Protein AF-A0A2M6ZND7-F1 (afdb_monomer_lite)

Foldseek 3Di:
DVVVVVVQLQDLVSLVVLLVVLVVVCVVVVVDPQADDPVVNVVLVVQLCVLSVCCPVPVPPDPPVSSSVSSVSSSVSSVVSVLSRVLSVLVVQLVVLLVVCLVCVPDPVSVVSNLVSLLVNQCSVCQVVLVVVPDNSVVVSVVVSVVVSVVSSLVSVLVSCVPPVCVWLVVVLVVVLVVLVPDPPDDPVVSVVVNVVSVVCVVDVVSRVVSSVVVNCVSPPLVVPDDDVSVVVVCCVVVVDD

Structure (mmCIF, N/CA/C/O backbone):
data_AF-A0A2M6ZND7-F1
#
_entry.id   AF-A0A2M6ZND7-F1
#
loop_
_atom_site.group_PDB
_atom_site.id
_atom_site.type_symbol
_atom_site.label_atom_id
_atom_site.label_alt_id
_atom_site.label_comp_id
_atom_site.label_asym_id
_atom_site.label_entity_id
_atom_site.label_seq_id
_atom_site.pdbx_PDB_ins_code
_atom_site.Cartn_x
_atom_site.Cartn_y
_atom_site.Cartn_z
_atom_site.occupancy
_atom_site.B_iso_or_equiv
_atom_site.auth_seq_id
_atom_site.auth_comp_id
_atom_site.auth_asym_id
_atom_site.auth_atom_id
_atom_site.pdbx_PDB_model_num
ATOM 1 N N . MET A 1 1 ? 7.997 18.780 -30.850 1.00 54.50 1 MET A N 1
ATOM 2 C CA . MET A 1 1 ? 8.270 18.462 -29.429 1.00 54.50 1 MET A CA 1
ATOM 3 C C . MET A 1 1 ? 8.206 16.966 -29.140 1.00 54.50 1 MET A C 1
ATOM 5 O O . MET A 1 1 ? 9.197 16.445 -28.660 1.00 54.50 1 MET A O 1
ATOM 9 N N . PHE A 1 2 ? 7.123 16.252 -29.476 1.00 53.19 2 PHE A N 1
ATOM 10 C CA . PHE A 1 2 ? 6.997 14.813 -29.175 1.00 53.19 2 PHE A CA 1
ATOM 11 C C . PHE A 1 2 ? 8.108 13.941 -29.801 1.00 53.19 2 PHE A C 1
ATOM 13 O O . PHE A 1 2 ? 8.718 13.138 -29.107 1.00 53.19 2 PHE A O 1
ATOM 20 N N . GLN A 1 3 ? 8.474 14.174 -31.071 1.00 59.00 3 GLN A N 1
ATOM 21 C CA . GLN A 1 3 ? 9.606 13.471 -31.699 1.00 59.00 3 GLN A CA 1
ATOM 22 C C . GLN A 1 3 ? 10.971 13.819 -31.088 1.00 59.00 3 GLN A C 1
ATOM 24 O O . GLN A 1 3 ? 11.848 12.965 -31.027 1.00 59.00 3 GLN A O 1
ATOM 29 N N . SER A 1 4 ? 11.148 15.046 -30.595 1.00 62.62 4 SER A N 1
ATOM 30 C CA . SER A 1 4 ? 12.374 15.457 -29.902 1.00 62.62 4 SER A CA 1
ATOM 31 C C . SER A 1 4 ? 12.503 14.750 -28.550 1.00 62.62 4 SER A C 1
ATOM 33 O O . SER A 1 4 ? 13.583 14.292 -28.207 1.00 62.62 4 SER A O 1
ATOM 35 N N . VAL A 1 5 ? 11.395 14.594 -27.816 1.00 61.66 5 VAL A N 1
ATOM 36 C CA . VAL A 1 5 ? 11.351 13.847 -26.547 1.00 61.66 5 VAL A CA 1
ATOM 37 C C . VAL A 1 5 ? 11.628 12.359 -26.774 1.00 61.66 5 VAL A C 1
ATOM 39 O O . VAL A 1 5 ? 12.434 11.780 -26.054 1.00 61.66 5 VAL A O 1
ATOM 42 N N . ILE A 1 6 ? 11.045 11.757 -27.815 1.00 64.44 6 ILE A N 1
ATOM 43 C CA . ILE A 1 6 ? 11.331 10.362 -28.193 1.00 64.44 6 ILE A CA 1
ATOM 44 C C . ILE A 1 6 ? 12.795 10.194 -28.620 1.00 64.44 6 ILE A C 1
ATOM 46 O O . ILE A 1 6 ? 13.425 9.211 -28.250 1.00 64.44 6 ILE A O 1
ATOM 50 N N . GLY A 1 7 ? 13.363 11.156 -29.354 1.00 62.78 7 GLY A N 1
ATOM 51 C CA . GLY A 1 7 ? 14.776 11.133 -29.740 1.00 62.78 7 GLY A CA 1
ATOM 52 C C . GLY A 1 7 ? 15.735 11.249 -28.549 1.00 62.78 7 GLY A C 1
ATOM 53 O O . GLY A 1 7 ? 16.788 10.621 -28.555 1.00 62.78 7 GLY A O 1
ATOM 54 N N . ILE A 1 8 ? 15.353 12.004 -27.514 1.00 64.44 8 ILE A N 1
ATOM 55 C CA . ILE A 1 8 ? 16.125 12.157 -26.272 1.00 64.44 8 ILE A CA 1
ATOM 56 C C . ILE A 1 8 ? 16.046 10.883 -25.415 1.00 64.44 8 ILE A C 1
ATOM 58 O O . ILE A 1 8 ? 17.078 10.399 -24.964 1.00 64.44 8 ILE A O 1
ATOM 62 N N . LEU A 1 9 ? 14.855 10.299 -25.246 1.00 63.53 9 LEU A N 1
ATOM 63 C CA . LEU A 1 9 ? 14.659 9.026 -24.528 1.00 63.53 9 LEU A CA 1
ATOM 64 C C . LEU A 1 9 ? 15.189 7.809 -25.314 1.00 63.53 9 LEU A C 1
ATOM 66 O O . LEU A 1 9 ? 15.454 6.750 -24.761 1.00 63.53 9 LEU A O 1
ATOM 70 N N . GLY A 1 10 ? 15.392 7.953 -26.624 1.00 66.50 10 GLY A N 1
ATOM 71 C CA . GLY A 1 10 ? 16.023 6.943 -27.475 1.00 66.50 10 GLY A CA 1
ATOM 72 C C . GLY A 1 10 ? 17.553 6.910 -27.386 1.00 66.50 10 GLY A C 1
ATOM 73 O O . GLY A 1 10 ? 18.184 6.094 -28.064 1.00 66.50 10 GLY A O 1
ATOM 74 N N . ALA A 1 11 ? 18.176 7.787 -26.592 1.00 79.88 11 ALA A N 1
ATOM 75 C CA . ALA A 1 11 ? 19.625 7.853 -26.463 1.00 79.88 11 ALA A CA 1
ATOM 76 C C . ALA A 1 11 ? 20.118 7.033 -25.252 1.00 79.88 11 ALA A C 1
ATOM 78 O O . ALA A 1 11 ? 19.755 7.343 -24.116 1.00 79.88 11 ALA A O 1
ATOM 79 N N . PRO A 1 12 ? 21.027 6.053 -25.438 1.00 80.88 12 PRO A N 1
ATOM 80 C CA . PRO A 1 12 ? 21.500 5.193 -24.347 1.00 80.88 12 PRO A CA 1
ATOM 81 C C . PRO A 1 12 ? 22.160 5.983 -23.206 1.00 80.88 12 PRO A C 1
ATOM 83 O O . PRO A 1 12 ? 21.981 5.650 -22.040 1.00 80.88 12 PRO A O 1
ATOM 86 N N . PHE A 1 13 ? 22.878 7.067 -23.516 1.00 82.56 13 PHE A N 1
ATOM 87 C CA . PHE A 1 13 ? 23.496 7.920 -22.496 1.00 82.56 13 PHE A CA 1
ATOM 88 C C . PHE A 1 13 ? 22.470 8.659 -21.630 1.00 82.56 13 PHE A C 1
ATOM 90 O O . PHE A 1 13 ? 22.708 8.851 -20.441 1.00 82.56 13 PHE A O 1
ATOM 97 N N . ILE A 1 14 ? 21.329 9.054 -22.203 1.00 85.44 14 ILE A N 1
ATOM 98 C CA . ILE A 1 14 ? 20.259 9.720 -21.454 1.00 85.44 14 ILE A CA 1
ATOM 99 C C . ILE A 1 14 ? 19.628 8.737 -20.473 1.00 85.44 14 ILE A C 1
ATOM 101 O O . ILE A 1 14 ? 19.461 9.075 -19.304 1.00 85.44 14 ILE A O 1
ATOM 105 N N . GLU A 1 15 ? 19.372 7.503 -20.905 1.00 86.19 15 GLU A N 1
ATOM 106 C CA . GLU A 1 15 ? 18.847 6.455 -20.026 1.00 86.19 15 GLU A CA 1
ATOM 107 C C . GLU A 1 15 ? 19.806 6.138 -18.866 1.00 86.19 15 GLU A C 1
ATOM 109 O O . GLU A 1 15 ? 19.363 5.953 -17.732 1.00 86.19 15 GLU A O 1
ATOM 114 N N . VAL A 1 16 ? 21.124 6.157 -19.099 1.00 87.00 16 VAL A N 1
ATOM 115 C CA . VAL A 1 16 ? 22.127 6.029 -18.024 1.00 87.00 16 VAL A CA 1
ATOM 116 C C . VAL A 1 16 ? 22.062 7.208 -17.054 1.00 87.00 16 VAL A C 1
ATOM 118 O O . VAL A 1 16 ? 22.078 6.994 -15.843 1.00 87.00 16 VAL A O 1
ATOM 121 N N . ILE A 1 17 ? 21.963 8.445 -17.552 1.00 88.12 17 ILE A N 1
ATOM 122 C CA . ILE A 1 17 ? 21.844 9.638 -16.699 1.00 88.12 17 ILE A CA 1
ATOM 123 C C . ILE A 1 17 ? 20.584 9.548 -15.834 1.00 88.12 17 ILE A C 1
ATOM 125 O O . ILE A 1 17 ? 20.663 9.763 -14.625 1.00 88.12 17 ILE A O 1
ATOM 129 N N . ILE A 1 18 ? 19.440 9.186 -16.424 1.00 88.50 18 ILE A N 1
ATOM 130 C CA . ILE A 1 18 ? 18.181 8.992 -15.695 1.00 88.50 18 ILE A CA 1
ATOM 131 C C . ILE A 1 18 ? 18.368 7.936 -14.606 1.00 88.50 18 ILE A C 1
ATOM 133 O O . ILE A 1 18 ? 18.040 8.194 -13.450 1.00 88.50 18 ILE A O 1
ATOM 137 N N . PHE A 1 19 ? 18.956 6.787 -14.936 1.00 88.25 19 PHE A N 1
ATOM 138 C CA . PHE A 1 19 ? 19.175 5.717 -13.968 1.00 88.25 19 PHE A CA 1
ATOM 139 C C . PHE A 1 19 ? 20.071 6.163 -12.804 1.00 88.25 19 PHE A C 1
ATOM 141 O O . PHE A 1 19 ? 19.741 5.929 -11.642 1.00 88.25 19 PHE A O 1
ATOM 148 N N . VAL A 1 20 ? 21.171 6.869 -13.089 1.00 88.81 20 VAL A N 1
ATOM 149 C CA . VAL A 1 20 ? 22.063 7.426 -12.059 1.00 88.81 20 VAL A CA 1
ATOM 150 C C . VAL A 1 20 ? 21.316 8.411 -11.160 1.00 88.81 20 VAL A C 1
ATOM 152 O O . VAL A 1 20 ? 21.468 8.347 -9.940 1.00 88.81 20 VAL A O 1
ATOM 155 N N . LEU A 1 21 ? 20.474 9.281 -11.725 1.00 90.69 21 LEU A N 1
ATOM 156 C CA . LEU A 1 21 ? 19.647 10.207 -10.948 1.00 90.69 21 LEU A CA 1
ATOM 157 C C . LEU A 1 21 ? 18.632 9.468 -10.064 1.00 90.69 21 LEU A C 1
ATOM 159 O O . LEU A 1 21 ? 18.462 9.842 -8.905 1.00 90.69 21 LEU A O 1
ATOM 163 N N . LEU A 1 22 ? 17.999 8.401 -10.564 1.00 88.44 22 LEU A N 1
ATOM 164 C CA . LEU A 1 22 ? 17.067 7.575 -9.787 1.00 88.44 22 LEU A CA 1
ATOM 165 C C . LEU A 1 22 ? 17.775 6.852 -8.634 1.00 88.44 22 LEU A C 1
ATOM 167 O O . LEU A 1 22 ? 17.270 6.845 -7.510 1.00 88.44 22 LEU A O 1
ATOM 171 N N . VAL A 1 23 ? 18.963 6.290 -8.879 1.00 86.44 23 VAL A N 1
ATOM 172 C CA . VAL A 1 23 ? 19.782 5.655 -7.834 1.00 86.44 23 VAL A CA 1
ATOM 173 C C . VAL A 1 23 ? 20.234 6.685 -6.802 1.00 86.44 23 VAL A C 1
ATOM 175 O O . VAL A 1 23 ? 20.097 6.438 -5.606 1.00 86.44 23 VAL A O 1
ATOM 178 N N . ALA A 1 24 ? 20.725 7.851 -7.230 1.00 87.25 24 ALA A N 1
ATOM 179 C CA . ALA A 1 24 ? 21.124 8.923 -6.321 1.00 87.25 24 ALA A CA 1
ATOM 180 C C . ALA A 1 24 ? 19.940 9.391 -5.460 1.00 87.25 24 ALA A C 1
ATOM 182 O O . ALA A 1 24 ? 20.065 9.496 -4.240 1.00 87.25 24 ALA A O 1
ATOM 183 N N . TYR A 1 25 ? 18.771 9.589 -6.074 1.00 85.69 25 TYR A N 1
ATOM 184 C CA . TYR A 1 25 ? 17.541 9.938 -5.369 1.00 85.69 25 TYR A CA 1
ATOM 185 C C . TYR A 1 25 ? 17.162 8.878 -4.328 1.00 85.69 25 TYR A C 1
ATOM 187 O O . TYR A 1 25 ? 16.878 9.229 -3.180 1.00 85.69 25 TYR A O 1
ATOM 195 N N . PHE A 1 26 ? 17.214 7.594 -4.700 1.00 84.00 26 PHE A N 1
ATOM 196 C CA . PHE A 1 26 ? 16.961 6.477 -3.791 1.00 84.00 26 PHE A CA 1
ATOM 197 C C . PHE A 1 26 ? 17.942 6.461 -2.614 1.00 84.00 26 PHE A C 1
ATOM 199 O O . PHE A 1 26 ? 17.515 6.314 -1.474 1.00 84.00 26 PHE A O 1
ATOM 206 N N . VAL A 1 27 ? 19.243 6.643 -2.864 1.00 83.25 27 VAL A N 1
ATOM 207 C CA . VAL A 1 27 ? 20.275 6.647 -1.813 1.00 83.25 27 VAL A CA 1
ATOM 208 C C . VAL A 1 27 ? 20.070 7.807 -0.837 1.00 83.25 27 VAL A C 1
ATOM 210 O O . VAL A 1 27 ? 20.177 7.595 0.368 1.00 83.25 27 VAL A O 1
ATOM 213 N N . ILE A 1 28 ? 19.721 9.000 -1.329 1.00 82.19 28 ILE A N 1
ATOM 214 C CA . ILE A 1 28 ? 19.450 10.177 -0.486 1.00 82.19 28 ILE A CA 1
ATOM 215 C C . ILE A 1 28 ? 18.205 9.957 0.388 1.00 82.19 28 ILE A C 1
ATOM 217 O O . ILE A 1 28 ? 18.219 10.276 1.573 1.00 82.19 28 ILE A O 1
ATOM 221 N N . HIS A 1 29 ? 17.141 9.370 -0.166 1.00 76.19 29 HIS A N 1
ATOM 222 C CA . HIS A 1 29 ? 15.867 9.161 0.538 1.00 76.19 29 HIS A CA 1
ATOM 223 C C . HIS A 1 29 ? 15.767 7.791 1.236 1.00 76.19 29 HIS A C 1
ATOM 225 O O . HIS A 1 29 ? 14.715 7.421 1.754 1.00 76.19 29 HIS A O 1
ATOM 231 N N . ARG A 1 30 ? 16.874 7.040 1.303 1.00 69.44 30 ARG A N 1
ATOM 232 C CA . ARG A 1 30 ? 16.963 5.684 1.873 1.00 69.44 30 ARG A CA 1
ATOM 233 C C . ARG A 1 30 ? 16.649 5.604 3.368 1.00 69.44 30 ARG A C 1
ATOM 235 O O . ARG A 1 30 ? 16.423 4.510 3.880 1.00 69.44 30 ARG A O 1
ATOM 242 N N . HIS A 1 31 ? 16.658 6.725 4.086 1.00 56.47 31 HIS A N 1
ATOM 243 C CA . HIS A 1 31 ? 16.420 6.727 5.532 1.00 56.47 31 HIS A CA 1
ATOM 244 C C . HIS A 1 31 ? 15.007 6.220 5.915 1.00 56.47 31 HIS A C 1
ATOM 246 O O . HIS A 1 31 ? 14.745 5.895 7.075 1.00 56.47 31 HIS A O 1
ATOM 252 N N . ASP A 1 32 ? 14.103 6.079 4.945 1.00 55.53 32 ASP A N 1
ATOM 253 C CA . ASP A 1 32 ? 12.777 5.512 5.153 1.00 55.53 32 ASP A CA 1
ATOM 254 C C . ASP A 1 32 ? 12.820 3.971 5.186 1.00 55.53 32 ASP A C 1
ATOM 256 O O . ASP A 1 32 ? 12.967 3.297 4.166 1.00 55.53 32 ASP A O 1
ATOM 260 N N . ARG A 1 33 ? 12.635 3.394 6.386 1.00 54.31 33 ARG A N 1
ATOM 261 C CA . ARG A 1 33 ? 12.606 1.935 6.656 1.00 54.31 33 ARG A CA 1
ATOM 262 C C . ARG A 1 33 ? 11.584 1.131 5.833 1.00 54.31 3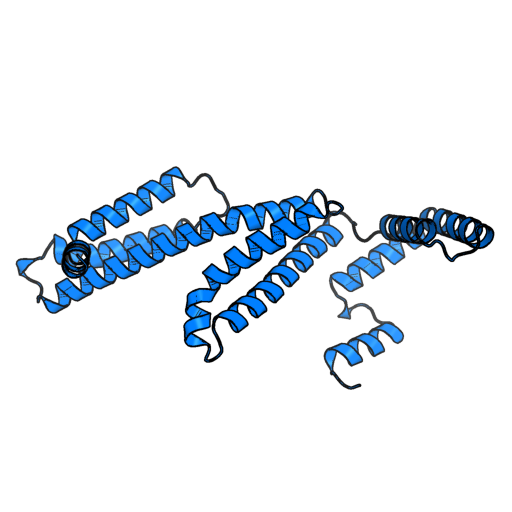3 ARG A C 1
ATOM 264 O O . ARG A 1 33 ? 11.680 -0.090 5.808 1.00 54.31 33 ARG A O 1
ATOM 271 N N . HIS A 1 34 ? 10.635 1.792 5.171 1.00 54.41 34 HIS A N 1
ATOM 272 C CA . HIS A 1 34 ? 9.524 1.169 4.442 1.00 54.41 34 HIS A CA 1
ATOM 273 C C . HIS A 1 34 ? 9.605 1.376 2.916 1.00 54.41 34 HIS A C 1
ATOM 275 O O . HIS A 1 34 ? 8.594 1.299 2.230 1.00 54.41 34 HIS A O 1
ATOM 281 N N . GLY A 1 35 ? 10.793 1.679 2.380 1.00 58.41 35 GLY A N 1
ATOM 282 C CA . GLY A 1 35 ? 11.015 1.878 0.944 1.00 58.41 35 GLY A CA 1
ATOM 283 C C . GLY A 1 35 ? 11.312 0.600 0.146 1.00 58.41 35 GLY A C 1
ATOM 284 O O . GLY A 1 35 ? 11.347 -0.513 0.671 1.00 58.41 35 GLY A O 1
ATOM 285 N N . ILE A 1 36 ? 11.577 0.775 -1.155 1.00 65.69 36 ILE A N 1
ATOM 286 C CA . ILE A 1 36 ? 11.980 -0.298 -2.080 1.00 65.69 36 ILE A CA 1
ATOM 287 C C . ILE A 1 36 ? 13.139 -1.103 -1.473 1.00 65.69 36 ILE A C 1
ATOM 289 O O . ILE A 1 36 ? 14.180 -0.546 -1.123 1.00 65.69 36 ILE A O 1
ATOM 293 N N . SER A 1 37 ? 12.985 -2.429 -1.389 1.00 74.94 37 SER A N 1
ATOM 294 C CA . SER A 1 37 ? 14.026 -3.307 -0.845 1.00 74.94 37 SER A CA 1
ATOM 295 C C . SER A 1 37 ? 15.346 -3.151 -1.612 1.00 74.94 37 SER A C 1
ATOM 297 O O . SER A 1 37 ? 15.347 -3.209 -2.845 1.00 74.94 37 SER A O 1
ATOM 299 N N . LEU A 1 38 ? 16.469 -3.063 -0.895 1.00 76.31 38 LEU A N 1
ATOM 300 C CA . LEU A 1 38 ? 17.821 -3.018 -1.476 1.00 76.31 38 LEU A CA 1
ATOM 301 C C . LEU A 1 38 ? 18.085 -4.138 -2.478 1.00 76.31 38 LEU A C 1
ATOM 303 O O . LEU A 1 38 ? 18.715 -3.902 -3.502 1.00 76.31 38 LEU A O 1
ATOM 307 N N . LEU A 1 39 ? 17.555 -5.331 -2.202 1.00 79.69 39 LEU A N 1
ATOM 308 C CA . LEU A 1 39 ? 17.632 -6.476 -3.101 1.00 79.69 39 LEU A CA 1
ATOM 309 C C . LEU A 1 39 ? 17.037 -6.145 -4.479 1.00 79.69 39 LEU A C 1
ATOM 311 O O . LEU A 1 39 ? 17.694 -6.352 -5.493 1.00 79.69 39 LEU A O 1
ATOM 315 N N . LYS A 1 40 ? 15.822 -5.580 -4.521 1.00 80.44 40 LYS A N 1
ATOM 316 C CA . LYS A 1 40 ? 15.171 -5.165 -5.775 1.00 80.44 40 LYS A CA 1
ATOM 317 C C . LYS A 1 40 ? 15.996 -4.115 -6.520 1.00 80.44 40 LYS A C 1
ATOM 319 O O . LYS A 1 40 ? 16.147 -4.236 -7.728 1.00 80.44 40 LYS A O 1
ATOM 324 N N . VAL A 1 41 ? 16.560 -3.127 -5.822 1.00 83.06 41 VAL A N 1
ATOM 325 C CA . VAL A 1 41 ? 17.415 -2.101 -6.452 1.00 83.06 41 VAL A CA 1
ATOM 326 C C . VAL A 1 41 ? 18.702 -2.715 -7.008 1.00 83.06 41 VAL A C 1
ATOM 328 O O . VAL A 1 41 ? 19.107 -2.382 -8.116 1.00 83.06 41 VAL A O 1
ATOM 331 N N . PHE A 1 42 ? 19.317 -3.654 -6.289 1.00 84.69 42 PHE A N 1
ATOM 332 C CA . PHE A 1 42 ? 20.513 -4.361 -6.744 1.00 84.69 42 PHE A CA 1
ATOM 333 C C . PHE A 1 42 ? 20.237 -5.260 -7.958 1.00 84.69 42 PHE A C 1
ATOM 335 O O . PHE A 1 42 ? 21.010 -5.269 -8.912 1.00 84.69 42 PHE A O 1
ATOM 342 N N . ILE A 1 43 ? 19.102 -5.963 -7.968 1.00 87.25 43 ILE A N 1
ATOM 343 C CA . ILE A 1 43 ? 18.653 -6.743 -9.128 1.00 87.25 43 ILE A CA 1
ATOM 344 C C . ILE A 1 43 ? 18.417 -5.815 -10.326 1.00 87.25 43 ILE A C 1
ATOM 346 O O . ILE A 1 43 ? 18.928 -6.086 -11.410 1.00 87.25 43 ILE A O 1
ATOM 350 N N . LEU A 1 44 ? 17.704 -4.698 -10.133 1.00 87.19 44 LEU A N 1
ATOM 351 C CA . LEU A 1 44 ? 17.486 -3.704 -11.188 1.00 87.19 44 LEU A CA 1
ATOM 352 C C . LEU A 1 44 ? 18.808 -3.143 -11.718 1.00 87.19 44 LEU A C 1
ATOM 354 O O . LEU A 1 44 ? 18.941 -2.989 -12.924 1.00 87.19 44 LEU A O 1
ATOM 358 N N . LEU A 1 45 ? 19.794 -2.902 -10.849 1.00 88.56 45 LEU A N 1
ATOM 359 C CA . LEU A 1 45 ? 21.134 -2.460 -11.233 1.00 88.56 45 LEU A CA 1
ATOM 360 C C . LEU A 1 45 ? 21.844 -3.486 -12.123 1.00 88.56 45 LEU A C 1
ATOM 362 O O . LEU A 1 45 ? 22.375 -3.111 -13.163 1.00 88.56 45 LEU A O 1
ATOM 366 N N . ILE A 1 46 ? 21.836 -4.770 -11.754 1.00 88.81 46 ILE A N 1
ATOM 367 C CA . ILE A 1 46 ? 22.453 -5.834 -12.565 1.00 88.81 46 ILE A CA 1
ATOM 368 C C . ILE A 1 46 ? 21.785 -5.919 -13.939 1.00 88.81 46 ILE A C 1
ATOM 370 O O . ILE A 1 46 ? 22.471 -5.951 -14.962 1.00 88.81 46 ILE A O 1
ATOM 374 N N . ILE A 1 47 ? 20.450 -5.926 -13.968 1.00 88.62 47 ILE A N 1
ATOM 375 C CA . ILE A 1 47 ? 19.683 -5.986 -15.216 1.00 88.62 47 ILE A CA 1
ATOM 376 C C . ILE A 1 47 ? 19.966 -4.733 -16.059 1.00 88.62 47 ILE A C 1
ATOM 378 O O . ILE A 1 47 ? 20.197 -4.840 -17.261 1.00 88.62 47 ILE A O 1
ATOM 382 N N . PHE A 1 48 ? 20.016 -3.551 -15.442 1.00 89.25 48 PHE A N 1
ATOM 383 C CA . PHE A 1 48 ? 20.323 -2.305 -16.138 1.00 89.25 48 PHE A CA 1
ATOM 384 C C . PHE A 1 48 ? 21.722 -2.336 -16.756 1.00 89.25 48 PHE A C 1
ATOM 386 O O . PHE A 1 48 ? 21.873 -2.014 -17.931 1.00 89.25 48 PHE A O 1
ATOM 393 N N . ILE A 1 49 ? 22.734 -2.788 -16.007 1.00 87.81 49 ILE A N 1
ATOM 394 C CA . ILE A 1 49 ? 24.107 -2.942 -16.508 1.00 87.81 49 ILE A CA 1
ATOM 395 C C . ILE A 1 49 ? 24.140 -3.903 -17.698 1.00 87.81 49 ILE A C 1
ATOM 397 O O . ILE A 1 49 ? 24.797 -3.595 -18.687 1.00 87.81 49 ILE A O 1
ATOM 401 N N . TYR A 1 50 ? 23.409 -5.020 -17.652 1.00 86.25 50 TYR A N 1
ATOM 402 C CA . TYR A 1 50 ? 23.318 -5.954 -18.779 1.00 86.25 50 TYR A CA 1
ATOM 403 C C . TYR A 1 50 ? 22.813 -5.268 -20.059 1.00 86.25 50 TYR A C 1
ATOM 405 O O . TYR A 1 50 ? 23.426 -5.406 -21.121 1.00 86.25 50 TYR A O 1
ATOM 413 N N . PHE A 1 51 ? 21.742 -4.474 -19.961 1.00 84.25 51 PHE A N 1
ATOM 414 C CA . PHE A 1 51 ? 21.209 -3.745 -21.114 1.00 84.25 51 PHE A CA 1
ATOM 415 C C . PHE A 1 51 ? 22.099 -2.579 -21.550 1.00 84.25 51 PHE A C 1
ATOM 417 O O . PHE A 1 51 ? 22.207 -2.337 -22.749 1.00 84.25 51 PHE A O 1
ATOM 424 N N . ALA A 1 52 ? 22.759 -1.889 -20.617 1.00 84.94 52 ALA A N 1
ATOM 425 C CA . ALA A 1 52 ? 23.646 -0.760 -20.892 1.00 84.94 52 ALA A CA 1
ATOM 426 C C . ALA A 1 52 ? 24.996 -1.187 -21.493 1.00 84.94 52 ALA A C 1
ATOM 428 O O . ALA A 1 52 ? 25.550 -0.480 -22.335 1.00 84.94 52 ALA A O 1
ATOM 429 N N . TRP A 1 53 ? 25.513 -2.357 -21.114 1.00 82.75 53 TRP A N 1
ATOM 430 C CA . TRP A 1 53 ? 26.816 -2.863 -21.551 1.00 82.75 53 TRP A CA 1
ATOM 431 C C . TRP A 1 53 ? 26.900 -3.034 -23.070 1.00 82.75 53 TRP A C 1
ATOM 433 O O . TRP A 1 53 ? 27.874 -2.614 -23.694 1.00 82.75 53 TRP A O 1
ATOM 443 N N . MET A 1 54 ? 25.850 -3.597 -23.671 1.00 76.38 54 MET A N 1
ATOM 444 C CA . MET A 1 54 ? 25.755 -3.847 -25.111 1.00 76.38 54 MET A CA 1
ATOM 445 C C . MET A 1 54 ? 25.967 -2.570 -25.962 1.00 76.38 54 MET A C 1
ATOM 447 O O . MET A 1 54 ? 26.933 -2.516 -26.725 1.00 76.38 54 MET A O 1
ATOM 451 N N . PRO A 1 55 ? 25.142 -1.513 -25.838 1.00 75.00 55 PRO A N 1
ATOM 452 C CA . PRO A 1 55 ? 25.269 -0.302 -26.647 1.00 75.00 55 PRO A CA 1
ATOM 453 C C . PRO A 1 55 ? 26.462 0.592 -26.278 1.00 75.00 55 PRO A C 1
ATOM 455 O O . PRO A 1 55 ? 26.874 1.383 -27.125 1.00 75.00 55 PRO A O 1
ATOM 458 N N . ILE A 1 56 ? 27.005 0.499 -25.057 1.00 73.94 56 ILE A N 1
ATOM 459 C CA . ILE A 1 56 ? 28.126 1.342 -24.601 1.00 73.94 56 ILE A CA 1
ATOM 460 C C . ILE A 1 56 ? 29.476 0.759 -25.024 1.00 73.94 56 ILE A C 1
ATOM 462 O O . ILE A 1 56 ? 30.324 1.493 -25.526 1.00 73.94 56 ILE A O 1
ATOM 466 N N . VAL A 1 57 ? 29.686 -0.546 -24.830 1.00 75.19 57 VAL A N 1
ATOM 467 C CA . VAL A 1 57 ? 30.992 -1.185 -25.064 1.00 75.19 57 VAL A CA 1
ATOM 468 C C . VAL A 1 57 ? 31.153 -1.614 -26.519 1.00 75.19 57 VAL A C 1
ATOM 470 O O . VAL A 1 57 ? 32.242 -1.505 -27.078 1.00 75.19 57 VAL A O 1
ATOM 473 N N . TRP A 1 58 ? 30.066 -2.049 -27.161 1.00 72.81 58 TRP A N 1
ATOM 474 C CA . TRP A 1 58 ? 30.108 -2.611 -28.512 1.00 72.81 58 TRP A CA 1
ATOM 475 C C . TRP A 1 58 ? 29.159 -1.900 -29.490 1.00 72.81 58 TRP A C 1
ATOM 477 O O . TRP A 1 58 ? 28.416 -2.566 -30.215 1.00 72.81 58 TRP A O 1
ATOM 487 N N . PRO A 1 59 ? 29.164 -0.554 -29.581 1.00 68.81 59 PRO A N 1
ATOM 488 C CA . PRO A 1 59 ? 28.217 0.159 -30.429 1.00 68.81 59 PRO A CA 1
ATOM 489 C C . PRO A 1 59 ? 28.338 -0.269 -31.897 1.00 68.81 59 PRO A C 1
ATOM 491 O O . PRO A 1 59 ? 27.328 -0.519 -32.548 1.00 68.81 59 PRO A O 1
ATOM 494 N N . SER A 1 60 ? 29.549 -0.392 -32.434 1.00 69.56 60 SER A N 1
ATOM 495 C CA . SER A 1 60 ? 29.783 -0.686 -33.855 1.00 69.56 60 SER A CA 1
ATOM 496 C C . SER A 1 60 ? 29.527 -2.141 -34.266 1.00 69.56 60 SER A C 1
ATOM 498 O O . SER A 1 60 ? 29.427 -2.410 -35.459 1.00 69.56 60 SER A O 1
ATOM 500 N N . LEU A 1 61 ? 29.425 -3.069 -33.310 1.00 69.81 61 LEU A N 1
ATOM 501 C CA . LEU A 1 61 ? 29.369 -4.517 -33.561 1.00 69.81 61 LEU A CA 1
ATOM 502 C C . LEU A 1 61 ? 27.963 -5.112 -33.415 1.00 69.81 61 LEU A C 1
ATOM 504 O O . LEU A 1 61 ? 27.751 -6.281 -33.728 1.00 69.81 61 LEU A O 1
ATOM 508 N N . ILE A 1 62 ? 26.996 -4.311 -32.966 1.00 69.44 62 ILE A N 1
ATOM 509 C CA . ILE A 1 62 ? 25.633 -4.756 -32.688 1.00 69.44 62 ILE A CA 1
ATOM 510 C C . ILE A 1 62 ? 24.674 -4.202 -33.753 1.00 69.44 62 ILE A C 1
ATOM 512 O O . ILE A 1 62 ? 24.687 -2.994 -34.012 1.00 69.44 62 ILE A O 1
ATOM 516 N N . PRO A 1 63 ? 23.798 -5.041 -34.340 1.00 79.12 63 PRO A N 1
ATOM 517 C CA . PRO A 1 63 ? 22.752 -4.582 -35.248 1.00 79.12 63 PRO A CA 1
ATOM 518 C C . PRO A 1 63 ? 21.888 -3.478 -34.626 1.00 79.12 63 PRO A C 1
ATOM 520 O O . PRO A 1 63 ? 21.542 -3.533 -33.445 1.00 79.12 63 PRO A O 1
ATOM 523 N N . SER A 1 64 ? 21.463 -2.501 -35.429 1.00 77.38 64 SER A N 1
ATOM 524 C CA . SER A 1 64 ? 20.659 -1.362 -34.956 1.00 77.38 64 SER A CA 1
ATOM 525 C C . SER A 1 64 ? 19.378 -1.779 -34.219 1.00 77.38 64 SER A C 1
ATOM 527 O O . SER A 1 64 ? 18.967 -1.111 -33.273 1.00 77.38 64 SER A O 1
ATOM 529 N N . SER A 1 65 ? 18.769 -2.907 -34.598 1.00 78.94 65 SER A N 1
ATOM 530 C CA . SER A 1 65 ? 17.600 -3.479 -33.917 1.00 78.94 65 SER A CA 1
ATOM 531 C C . SER A 1 65 ? 17.897 -3.897 -32.474 1.00 78.94 65 SER A C 1
ATOM 533 O O . SER A 1 65 ? 17.121 -3.584 -31.575 1.00 78.94 65 SER A O 1
ATOM 535 N N . MET A 1 66 ? 19.041 -4.540 -32.237 1.00 79.69 66 MET A N 1
ATOM 536 C CA . MET A 1 66 ? 19.487 -4.955 -30.904 1.00 79.69 66 MET A CA 1
ATOM 537 C C . MET A 1 66 ? 19.856 -3.745 -30.044 1.00 79.69 66 MET A C 1
ATOM 539 O O . MET A 1 66 ? 19.515 -3.705 -28.867 1.00 79.69 66 MET A O 1
ATOM 543 N N . ARG A 1 67 ? 20.460 -2.709 -30.642 1.00 77.81 67 ARG A N 1
ATOM 544 C CA . ARG A 1 67 ? 20.721 -1.439 -29.948 1.00 77.81 67 ARG A CA 1
ATOM 545 C C . ARG A 1 67 ? 19.420 -0.768 -29.489 1.00 77.81 67 ARG A C 1
ATOM 547 O O . ARG A 1 67 ? 19.327 -0.359 -28.335 1.00 77.81 67 ARG A O 1
ATOM 554 N N . ASN A 1 68 ? 18.415 -0.690 -30.361 1.00 82.12 68 ASN A N 1
ATOM 555 C CA . ASN A 1 68 ? 17.113 -0.108 -30.024 1.00 82.12 68 ASN A CA 1
ATOM 556 C C . ASN A 1 68 ? 16.384 -0.921 -28.945 1.00 82.12 68 ASN A C 1
ATOM 558 O O . ASN A 1 68 ? 15.801 -0.337 -28.036 1.00 82.12 68 ASN A O 1
ATOM 562 N N . LEU A 1 69 ? 16.461 -2.254 -29.007 1.00 84.50 69 LEU A N 1
ATOM 563 C CA . LEU A 1 69 ? 15.912 -3.134 -27.975 1.00 84.50 69 LEU A CA 1
ATOM 564 C C . LEU A 1 69 ? 16.602 -2.916 -26.621 1.00 84.50 69 LEU A C 1
ATOM 566 O O . LEU A 1 69 ? 15.926 -2.859 -25.598 1.00 84.50 69 LEU A O 1
ATOM 570 N N . SER A 1 70 ? 17.928 -2.747 -26.607 1.00 85.50 70 SER A N 1
ATOM 571 C CA . SER A 1 70 ? 18.673 -2.454 -25.380 1.00 85.50 70 SER A CA 1
ATOM 572 C C . SER A 1 70 ? 18.280 -1.117 -24.758 1.00 85.50 70 SER A C 1
ATOM 574 O O . SER A 1 70 ? 18.063 -1.056 -23.550 1.00 85.50 70 SER A O 1
ATOM 576 N N . VAL A 1 71 ? 18.144 -0.060 -25.565 1.00 84.56 71 VAL A N 1
ATOM 577 C CA . VAL A 1 71 ? 17.670 1.251 -25.086 1.00 84.56 71 VAL A CA 1
ATOM 578 C C . VAL A 1 71 ? 16.241 1.155 -24.561 1.00 84.56 71 VAL A C 1
ATOM 580 O O . VAL A 1 71 ? 15.955 1.659 -23.480 1.00 84.56 71 VAL A O 1
ATOM 583 N N . PHE A 1 72 ? 15.357 0.450 -25.268 1.00 85.50 72 PHE A N 1
ATOM 584 C CA . PHE A 1 72 ? 13.996 0.216 -24.794 1.00 85.50 72 PHE A CA 1
ATOM 585 C C . PHE A 1 72 ? 13.972 -0.550 -23.462 1.00 85.50 72 PHE A C 1
ATOM 587 O O . PHE A 1 72 ? 13.226 -0.186 -22.558 1.00 85.50 72 PHE A O 1
ATOM 594 N N . GLY A 1 73 ? 14.825 -1.567 -23.302 1.00 86.31 73 GLY A N 1
ATOM 595 C CA . GLY A 1 73 ? 14.991 -2.283 -22.036 1.00 86.31 73 GLY A CA 1
ATOM 596 C C . GLY A 1 73 ? 15.425 -1.359 -20.895 1.00 86.31 73 GLY A C 1
ATOM 597 O O . GLY A 1 73 ? 14.825 -1.392 -19.822 1.00 86.31 73 GLY A O 1
ATOM 598 N N . MET A 1 74 ? 16.405 -0.481 -21.138 1.00 87.88 74 MET A N 1
ATOM 599 C CA . MET A 1 74 ? 16.825 0.537 -20.164 1.00 87.88 74 MET A CA 1
ATOM 600 C C . MET A 1 74 ? 15.685 1.490 -19.795 1.00 87.88 74 MET A C 1
ATOM 602 O O . MET A 1 74 ? 15.461 1.729 -18.609 1.00 87.88 74 MET A O 1
ATOM 606 N N . PHE A 1 75 ? 14.922 1.956 -20.785 1.00 88.50 75 PHE A N 1
ATOM 607 C CA . PHE A 1 75 ? 13.752 2.803 -20.567 1.00 88.50 75 PHE A CA 1
ATOM 608 C C . PHE A 1 75 ? 12.697 2.115 -19.693 1.00 88.50 75 PHE A C 1
ATOM 610 O O . PHE A 1 75 ? 12.206 2.707 -18.733 1.00 88.50 75 PHE A O 1
ATOM 617 N N . VAL A 1 76 ? 12.376 0.845 -19.965 1.00 89.88 76 VAL A N 1
ATOM 618 C CA . VAL A 1 76 ? 11.423 0.065 -19.156 1.00 89.88 76 VAL A CA 1
ATOM 619 C C . VAL A 1 76 ? 11.909 -0.073 -17.711 1.00 89.88 76 VAL A C 1
ATOM 621 O O . VAL A 1 76 ? 11.116 0.078 -16.781 1.00 89.88 76 VAL A O 1
ATOM 624 N N . ILE A 1 77 ? 13.207 -0.312 -17.504 1.00 89.81 77 ILE A N 1
ATOM 625 C CA . ILE A 1 77 ? 13.806 -0.405 -16.165 1.00 89.81 77 ILE A CA 1
ATOM 626 C C . ILE A 1 77 ? 13.722 0.937 -15.436 1.00 89.81 77 ILE A C 1
ATOM 628 O O . ILE A 1 77 ? 13.296 0.973 -14.281 1.00 89.81 77 ILE A O 1
ATOM 632 N N . ASN A 1 78 ? 14.078 2.036 -16.103 1.00 90.44 78 ASN A N 1
ATOM 633 C CA . ASN A 1 78 ? 13.984 3.385 -15.550 1.00 90.44 78 ASN A CA 1
ATOM 634 C C . ASN A 1 78 ? 12.548 3.745 -15.179 1.00 90.44 78 ASN A C 1
ATOM 636 O O . ASN A 1 78 ? 12.295 4.211 -14.068 1.00 90.44 78 ASN A O 1
ATOM 640 N N . PHE A 1 79 ? 11.600 3.467 -16.073 1.00 89.62 79 PHE A N 1
ATOM 641 C CA . PHE A 1 79 ? 10.182 3.680 -15.829 1.00 89.62 79 PHE A CA 1
ATOM 642 C C . PHE A 1 79 ? 9.692 2.873 -14.623 1.00 89.62 79 PHE A C 1
ATOM 644 O O . PHE A 1 79 ? 9.059 3.426 -13.725 1.00 89.62 79 PHE A O 1
ATOM 651 N N . TYR A 1 80 ? 10.030 1.584 -14.557 1.00 88.88 80 TYR A N 1
ATOM 652 C CA . TYR A 1 80 ? 9.654 0.723 -13.440 1.00 88.88 80 TYR A CA 1
ATOM 653 C C . TYR A 1 80 ? 10.269 1.188 -12.114 1.00 88.88 80 TYR A C 1
ATOM 655 O O . TYR A 1 80 ? 9.590 1.207 -11.083 1.00 88.88 80 TYR A O 1
ATOM 663 N N . PHE A 1 81 ? 11.544 1.586 -12.121 1.00 87.44 81 PHE A N 1
ATOM 664 C CA . PHE A 1 81 ? 12.218 2.062 -10.919 1.00 87.44 81 PHE A CA 1
ATOM 665 C C . PHE A 1 81 ? 11.625 3.391 -10.439 1.00 87.44 81 PHE A C 1
ATOM 667 O O . PHE A 1 81 ? 11.314 3.536 -9.256 1.00 87.44 81 PHE A O 1
ATOM 674 N N . PHE A 1 82 ? 11.370 4.324 -11.357 1.00 88.81 82 PHE A N 1
ATOM 675 C CA . PHE A 1 82 ? 10.695 5.584 -11.061 1.00 88.81 82 PHE A CA 1
ATOM 676 C C . PHE A 1 82 ? 9.284 5.367 -10.501 1.00 88.81 82 PHE A C 1
ATOM 678 O O . PHE A 1 82 ? 8.930 5.928 -9.464 1.00 88.81 82 PHE A O 1
ATOM 685 N N . TYR A 1 83 ? 8.497 4.499 -11.134 1.00 87.25 83 TYR A N 1
ATOM 686 C CA . TYR A 1 83 ? 7.166 4.133 -10.660 1.00 87.25 83 TYR A CA 1
ATOM 687 C C . TYR A 1 83 ? 7.209 3.517 -9.253 1.00 87.25 83 TYR A C 1
ATOM 689 O O . TYR A 1 83 ? 6.426 3.895 -8.383 1.00 87.25 83 TYR A O 1
ATOM 697 N N . SER A 1 84 ? 8.176 2.635 -8.992 1.00 84.88 84 SER A N 1
ATOM 698 C CA . SER A 1 84 ? 8.383 2.046 -7.664 1.00 84.88 84 SER A CA 1
ATOM 699 C C . SER A 1 84 ? 8.724 3.104 -6.606 1.00 84.88 84 SER A C 1
ATOM 701 O O . SER A 1 84 ? 8.282 2.991 -5.463 1.00 84.88 84 SER A O 1
ATOM 703 N N . LEU A 1 85 ? 9.486 4.145 -6.970 1.00 85.31 85 LEU A N 1
ATOM 704 C CA . LEU A 1 85 ? 9.822 5.254 -6.067 1.00 85.31 85 LEU A CA 1
ATOM 705 C C . LEU A 1 85 ? 8.594 6.106 -5.742 1.00 85.31 85 LEU A C 1
ATOM 707 O O . LEU A 1 85 ? 8.393 6.465 -4.582 1.00 85.31 85 LEU A O 1
ATOM 711 N N . ILE A 1 86 ? 7.753 6.392 -6.742 1.00 85.00 86 ILE A N 1
ATOM 712 C CA . ILE A 1 86 ? 6.464 7.064 -6.530 1.00 85.00 86 ILE A CA 1
ATOM 713 C C . ILE A 1 86 ? 5.604 6.247 -5.567 1.00 85.00 86 ILE A C 1
ATOM 715 O O . ILE A 1 86 ? 5.067 6.803 -4.608 1.00 85.00 86 ILE A O 1
ATOM 719 N N . LEU A 1 87 ? 5.501 4.935 -5.791 1.00 84.50 87 LEU A N 1
ATOM 720 C CA . LEU A 1 87 ? 4.688 4.056 -4.961 1.00 84.50 87 LEU A CA 1
ATOM 721 C C . LEU A 1 87 ? 5.137 4.098 -3.497 1.00 84.50 87 LEU A C 1
ATOM 723 O O . LEU A 1 87 ? 4.323 4.371 -2.620 1.00 84.50 87 LEU A O 1
ATOM 727 N N . ALA A 1 88 ? 6.442 3.942 -3.254 1.00 82.00 88 ALA A N 1
ATOM 728 C CA . ALA A 1 88 ? 7.024 3.999 -1.915 1.00 82.00 88 ALA A CA 1
ATOM 729 C C . ALA A 1 88 ? 6.784 5.359 -1.230 1.00 82.00 88 ALA A C 1
ATOM 731 O O . ALA A 1 88 ? 6.531 5.432 -0.026 1.00 82.00 88 ALA A O 1
ATOM 732 N N . ARG A 1 89 ? 6.815 6.459 -1.994 1.00 83.75 89 ARG A N 1
ATOM 733 C CA . ARG A 1 89 ? 6.540 7.805 -1.470 1.00 83.75 89 ARG A CA 1
ATOM 734 C C . ARG A 1 89 ? 5.089 7.961 -1.012 1.00 83.75 89 ARG A C 1
ATOM 736 O O . ARG A 1 89 ? 4.853 8.633 -0.009 1.00 83.75 89 ARG A O 1
ATOM 743 N N . ILE A 1 90 ? 4.142 7.376 -1.745 1.00 84.81 90 ILE A N 1
ATOM 744 C CA . ILE A 1 90 ? 2.699 7.428 -1.450 1.00 84.81 90 ILE A CA 1
ATOM 745 C C . ILE A 1 90 ? 2.319 6.426 -0.351 1.00 84.81 90 ILE A C 1
ATOM 747 O O . ILE A 1 90 ? 1.428 6.698 0.447 1.00 84.81 90 ILE A O 1
ATOM 751 N N . GLU A 1 91 ? 3.017 5.298 -0.271 1.00 84.94 91 GLU A N 1
ATOM 752 C CA . GLU A 1 91 ? 2.841 4.271 0.757 1.00 84.94 91 GLU A CA 1
ATOM 753 C C . GLU A 1 91 ? 3.169 4.789 2.163 1.00 84.94 91 GLU A C 1
ATOM 755 O O . GLU A 1 91 ? 2.507 4.435 3.136 1.00 84.94 91 GLU A O 1
ATOM 760 N N . ARG A 1 92 ? 4.167 5.672 2.278 1.00 82.25 92 ARG A N 1
ATOM 761 C CA . ARG A 1 92 ? 4.621 6.224 3.558 1.00 82.25 92 ARG A CA 1
ATOM 762 C C . ARG A 1 92 ? 3.513 6.888 4.394 1.00 82.25 92 ARG A C 1
ATOM 764 O O . ARG A 1 92 ? 3.300 6.420 5.511 1.00 82.25 92 ARG A O 1
ATOM 771 N N . PRO A 1 93 ? 2.802 7.931 3.917 1.00 84.06 93 PRO A N 1
ATOM 772 C CA . PRO A 1 93 ? 1.747 8.568 4.708 1.00 84.06 93 PRO A CA 1
ATOM 773 C C . PRO A 1 93 ? 0.626 7.590 5.071 1.00 84.06 93 PRO A C 1
ATOM 775 O O . PRO A 1 93 ? 0.034 7.712 6.137 1.00 84.06 93 PRO A O 1
ATOM 778 N N . TYR A 1 94 ? 0.370 6.592 4.220 1.00 85.38 94 TYR A N 1
ATOM 779 C CA . TYR A 1 94 ? -0.621 5.558 4.494 1.00 85.38 94 TYR A CA 1
ATOM 780 C C . TYR A 1 94 ? -0.203 4.645 5.655 1.00 85.38 94 TYR A C 1
ATOM 782 O O . TYR A 1 94 ? -0.963 4.461 6.605 1.00 85.38 94 TYR A O 1
ATOM 790 N N . ARG A 1 95 ? 1.033 4.133 5.633 1.00 83.56 95 ARG A N 1
ATOM 791 C CA . ARG A 1 95 ? 1.570 3.304 6.725 1.00 83.56 95 ARG A CA 1
ATOM 792 C C . ARG A 1 95 ? 1.729 4.082 8.027 1.00 83.56 95 ARG A C 1
ATOM 794 O O . ARG A 1 95 ? 1.472 3.531 9.091 1.00 83.56 95 ARG A O 1
ATOM 801 N N . GLU A 1 96 ? 2.129 5.350 7.956 1.00 83.94 96 GLU A N 1
ATOM 802 C CA . GLU A 1 96 ? 2.191 6.230 9.129 1.00 83.94 96 GLU A CA 1
ATOM 803 C C . GLU A 1 96 ? 0.792 6.455 9.728 1.00 83.94 96 GLU A C 1
ATOM 805 O O . GLU A 1 96 ? 0.634 6.363 10.943 1.00 83.94 96 GLU A O 1
ATOM 810 N N . ALA A 1 97 ? -0.238 6.662 8.901 1.00 80.25 97 ALA A N 1
ATOM 811 C CA . ALA A 1 97 ? -1.617 6.803 9.368 1.00 80.25 97 ALA A CA 1
ATOM 812 C C . ALA A 1 97 ? -2.153 5.505 10.004 1.00 80.25 97 ALA A C 1
ATOM 814 O O . ALA A 1 97 ? -2.754 5.557 11.077 1.00 80.25 97 ALA A O 1
ATOM 815 N N . LEU A 1 98 ? -1.861 4.339 9.413 1.00 78.81 98 LEU A N 1
ATOM 816 C CA . LEU A 1 98 ? -2.166 3.033 10.015 1.00 78.81 98 LEU A CA 1
ATOM 817 C C . LEU A 1 98 ? -1.436 2.835 11.353 1.00 78.81 98 LEU A C 1
ATOM 819 O O . LEU A 1 98 ? -2.043 2.413 12.330 1.00 78.81 98 LEU A O 1
ATOM 823 N N . ALA A 1 99 ? -0.155 3.198 11.446 1.00 78.31 99 ALA A N 1
ATOM 824 C CA . ALA A 1 99 ? 0.593 3.121 12.702 1.00 78.31 99 ALA A CA 1
ATOM 825 C C . ALA A 1 99 ? 0.064 4.100 13.769 1.00 78.31 99 ALA A C 1
ATOM 827 O O . ALA A 1 99 ? 0.121 3.808 14.964 1.00 78.31 99 ALA A O 1
ATOM 828 N N . ASN A 1 100 ? -0.470 5.254 13.363 1.00 74.25 100 ASN A N 1
ATOM 829 C CA . ASN A 1 100 ? -1.110 6.199 14.277 1.00 74.25 100 ASN A CA 1
ATOM 830 C C . ASN A 1 100 ? -2.466 5.687 14.780 1.00 74.25 100 ASN A C 1
ATOM 832 O O . ASN A 1 100 ? -2.786 5.913 15.944 1.00 74.25 100 ASN A O 1
ATOM 836 N N . LEU A 1 101 ? -3.210 4.920 13.976 1.00 65.69 101 LEU A N 1
ATOM 837 C CA . LEU A 1 101 ? -4.420 4.222 14.434 1.00 65.69 101 LEU A CA 1
ATOM 838 C C . LEU A 1 101 ? -4.113 3.254 15.586 1.00 65.69 101 LEU A C 1
ATOM 840 O O . LEU A 1 101 ? -4.856 3.199 16.560 1.00 65.69 101 LEU A O 1
ATOM 844 N N . VAL A 1 102 ? -2.965 2.567 15.515 1.00 64.31 102 VAL A N 1
ATOM 845 C CA . VAL A 1 102 ? -2.429 1.689 16.576 1.00 64.31 102 VAL A CA 1
ATOM 846 C C . VAL A 1 102 ? -2.118 2.454 17.877 1.00 64.31 102 VAL A C 1
ATOM 848 O O . VAL A 1 102 ? -2.114 1.911 18.990 1.00 64.31 102 VAL A O 1
ATOM 851 N N . ARG A 1 103 ? -1.853 3.755 17.778 1.00 64.50 103 ARG A N 1
ATOM 852 C CA . ARG A 1 103 ? -1.511 4.593 18.931 1.00 64.50 103 ARG A CA 1
ATOM 853 C C . ARG A 1 103 ? -2.727 5.290 19.530 1.00 64.50 103 ARG A C 1
ATOM 855 O O . ARG A 1 103 ? -2.802 5.359 20.752 1.00 64.50 103 ARG A O 1
ATOM 862 N N . GLU A 1 104 ? -3.661 5.762 18.706 1.00 64.75 104 GLU A N 1
ATOM 863 C CA . GLU A 1 104 ? -4.771 6.631 19.123 1.00 64.75 104 GLU A CA 1
ATOM 864 C C . GLU A 1 104 ? -6.091 6.282 18.390 1.00 64.75 104 GLU A C 1
ATOM 866 O O . GLU A 1 104 ? -6.555 7.050 17.545 1.00 64.75 104 GLU A O 1
ATOM 871 N N . PRO A 1 105 ? -6.737 5.141 18.702 1.00 56.91 105 PRO A N 1
ATOM 872 C CA . PRO A 1 105 ? -7.889 4.634 17.943 1.00 56.91 105 PRO A CA 1
ATOM 873 C C . PRO A 1 105 ? -9.157 5.502 18.045 1.00 56.91 105 PRO A C 1
ATOM 875 O O . PRO A 1 105 ? -10.062 5.376 17.224 1.00 56.91 105 PRO A O 1
ATOM 878 N N . GLU A 1 106 ? -9.240 6.399 19.029 1.00 51.28 106 GLU A N 1
ATOM 879 C CA . GLU A 1 106 ? -10.420 7.240 19.279 1.00 51.28 106 GLU A CA 1
ATOM 880 C C . GLU A 1 106 ? -10.528 8.444 18.326 1.00 51.28 106 GLU A C 1
ATOM 882 O O . GLU A 1 106 ? -11.595 9.047 18.186 1.00 51.28 106 GLU A O 1
ATOM 887 N N . LYS A 1 107 ? -9.439 8.815 17.639 1.00 54.28 107 LYS A N 1
ATOM 888 C CA . LYS A 1 107 ? -9.417 10.011 16.790 1.00 54.28 107 LYS A CA 1
ATOM 889 C C . LYS A 1 107 ? -9.986 9.722 15.406 1.00 54.28 107 LYS A C 1
ATOM 891 O O . LYS A 1 107 ? -9.338 9.131 14.544 1.00 54.28 107 LYS A O 1
ATOM 896 N N . HIS A 1 108 ? -11.182 10.248 15.156 1.00 54.84 108 HIS A N 1
ATOM 897 C CA . HIS A 1 108 ? -11.879 10.119 13.873 1.00 54.84 108 HIS A CA 1
ATOM 898 C C . HIS A 1 108 ? -11.092 10.696 12.678 1.00 54.84 108 HIS A C 1
ATOM 900 O O . HIS A 1 108 ? -11.245 10.245 11.544 1.00 54.84 108 HIS A O 1
ATOM 906 N N . GLU A 1 109 ? -10.214 11.672 12.925 1.00 65.75 109 GLU A N 1
ATOM 907 C CA . GLU A 1 109 ? -9.363 12.285 11.898 1.00 65.75 109 GLU A CA 1
ATOM 908 C C . GLU A 1 109 ? -8.381 11.281 11.273 1.00 65.75 109 GLU A C 1
ATOM 910 O O . GLU A 1 109 ? -8.160 11.317 10.062 1.00 65.75 109 GLU A O 1
ATOM 915 N N . ILE A 1 110 ? -7.891 10.315 12.059 1.00 64.50 110 ILE A N 1
ATOM 916 C CA . ILE A 1 110 ? -6.943 9.290 11.601 1.00 64.50 110 ILE A CA 1
ATOM 917 C C . ILE A 1 110 ? -7.602 8.370 10.566 1.00 64.50 110 ILE A C 1
ATOM 919 O O . ILE A 1 110 ? -6.996 8.055 9.544 1.00 64.50 110 ILE A O 1
ATOM 923 N N . PHE A 1 111 ? -8.873 8.001 10.756 1.00 62.88 111 PHE A N 1
ATOM 924 C CA . PHE A 1 111 ? -9.612 7.184 9.786 1.00 62.88 111 PHE A CA 1
ATOM 925 C C . PHE A 1 111 ? -9.767 7.880 8.430 1.00 62.88 111 PHE A C 1
ATOM 927 O O . PHE A 1 111 ? -9.630 7.242 7.383 1.00 62.88 111 PHE A O 1
ATOM 934 N N . ARG A 1 112 ? -10.016 9.195 8.427 1.00 71.31 112 ARG A N 1
ATOM 935 C CA . ARG A 1 112 ? -10.114 9.982 7.189 1.00 71.31 112 ARG A CA 1
ATOM 936 C C . ARG A 1 112 ? -8.772 10.040 6.457 1.00 71.31 112 ARG A C 1
ATOM 938 O O . ARG A 1 112 ? -8.731 9.925 5.227 1.00 71.31 112 ARG A O 1
ATOM 945 N N . ASP A 1 113 ? -7.683 10.179 7.201 1.00 73.69 113 ASP A N 1
ATOM 946 C CA . ASP A 1 113 ? -6.334 10.230 6.641 1.00 73.69 113 ASP A CA 1
ATOM 947 C C . ASP A 1 113 ? -5.912 8.871 6.070 1.00 73.69 113 ASP A C 1
ATOM 949 O O . ASP A 1 113 ? -5.403 8.817 4.949 1.00 73.69 113 ASP A O 1
ATOM 953 N N . ILE A 1 114 ? -6.235 7.765 6.749 1.00 74.50 114 ILE A N 1
ATOM 954 C CA . ILE A 1 114 ? -6.047 6.397 6.234 1.00 74.50 114 ILE A CA 1
ATOM 955 C C . ILE A 1 114 ? -6.834 6.193 4.940 1.00 74.50 114 ILE A C 1
ATOM 957 O O . ILE A 1 114 ? -6.292 5.690 3.958 1.00 74.50 114 ILE A O 1
ATOM 961 N N . TRP A 1 115 ? -8.100 6.615 4.899 1.00 77.44 115 TRP A N 1
ATOM 962 C CA . TRP A 1 115 ? -8.947 6.414 3.724 1.00 77.44 115 TRP A CA 1
ATOM 963 C C . TRP A 1 115 ? -8.457 7.214 2.514 1.00 77.44 115 TRP A C 1
ATOM 965 O O . TRP A 1 115 ? -8.403 6.701 1.396 1.00 77.44 115 TRP A O 1
ATOM 975 N N . SER A 1 116 ? -8.066 8.472 2.722 1.00 78.31 116 SER A N 1
ATOM 976 C CA . SER A 1 116 ? -7.591 9.338 1.639 1.00 78.31 116 SER A CA 1
ATOM 977 C C . SER A 1 116 ? -6.206 8.934 1.114 1.00 78.31 116 SER A C 1
ATOM 979 O O . SER A 1 116 ? -5.990 8.933 -0.102 1.00 78.31 116 SER A O 1
ATOM 981 N N . SER A 1 117 ? -5.280 8.557 2.000 1.00 84.62 117 SER A N 1
ATOM 982 C CA . SER A 1 117 ? -3.929 8.113 1.631 1.00 84.62 117 SER A CA 1
ATOM 983 C C . SER A 1 117 ? -3.919 6.690 1.066 1.00 84.62 117 SER A C 1
ATOM 985 O O . SER A 1 117 ? -3.298 6.455 0.029 1.00 84.62 117 SER A O 1
ATOM 987 N N . GLY A 1 118 ? -4.684 5.775 1.665 1.00 80.69 118 GLY A N 1
ATOM 988 C CA . GLY A 1 118 ? -4.820 4.386 1.232 1.00 80.69 118 GLY A CA 1
ATOM 989 C C . GLY A 1 118 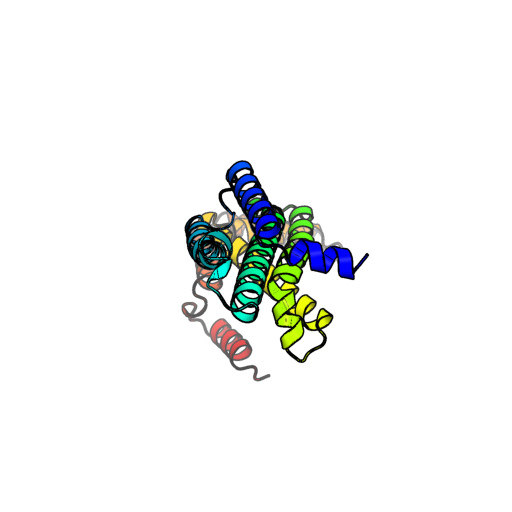? -5.457 4.263 -0.144 1.00 80.69 118 GLY A C 1
ATOM 990 O O . GLY A 1 118 ? -4.928 3.560 -1.004 1.00 80.69 118 GLY A O 1
ATOM 991 N N . LYS A 1 119 ? -6.516 5.038 -0.423 1.00 83.69 119 LYS A N 1
ATOM 992 C CA . LYS A 1 119 ? -7.086 5.103 -1.777 1.00 83.69 119 LYS A CA 1
ATOM 993 C C . LYS A 1 119 ? -6.053 5.513 -2.809 1.00 83.69 119 LYS A C 1
ATOM 995 O O . LYS A 1 119 ? -5.923 4.850 -3.827 1.00 83.69 119 LYS A O 1
ATOM 1000 N N . ARG A 1 120 ? -5.286 6.574 -2.551 1.00 84.62 120 ARG A N 1
ATOM 1001 C CA . ARG A 1 120 ? -4.234 7.009 -3.481 1.00 84.62 120 ARG A CA 1
ATOM 1002 C C . ARG A 1 120 ? -3.208 5.899 -3.696 1.00 84.62 120 ARG A C 1
ATOM 1004 O O . ARG A 1 120 ? -2.923 5.573 -4.841 1.00 84.62 120 ARG A O 1
ATOM 1011 N N . PHE A 1 121 ? -2.707 5.290 -2.624 1.00 88.19 121 PHE A N 1
ATOM 1012 C CA . PHE A 1 121 ? -1.737 4.198 -2.704 1.00 88.19 121 PHE A CA 1
ATOM 1013 C C . PHE A 1 121 ? -2.237 3.022 -3.556 1.00 88.19 121 PHE A C 1
ATOM 1015 O O . PHE A 1 121 ? -1.532 2.575 -4.466 1.00 88.19 121 PHE A O 1
ATOM 1022 N N . TYR A 1 122 ? -3.461 2.556 -3.312 1.00 86.62 122 TYR A N 1
ATOM 1023 C CA . TYR A 1 122 ? -4.028 1.427 -4.042 1.00 86.62 122 TYR A CA 1
ATOM 1024 C C . TYR A 1 122 ? -4.421 1.769 -5.477 1.00 86.62 122 TYR A C 1
ATOM 1026 O O . TYR A 1 122 ? -4.230 0.940 -6.364 1.00 86.62 122 TYR A O 1
ATOM 1034 N N . TYR A 1 123 ? -4.859 3.001 -5.742 1.00 86.31 123 TYR A N 1
ATOM 1035 C CA . TYR A 1 123 ? -5.092 3.467 -7.108 1.00 86.31 123 TYR A CA 1
ATOM 1036 C C . TYR A 1 123 ? -3.825 3.390 -7.950 1.00 86.31 123 TYR A C 1
ATOM 1038 O O . TYR A 1 123 ? -3.878 2.871 -9.060 1.00 86.31 123 TYR A O 1
ATOM 1046 N N . TYR A 1 124 ? -2.693 3.871 -7.422 1.00 85.94 124 TYR A N 1
ATOM 1047 C CA . TYR A 1 124 ? -1.421 3.740 -8.125 1.00 85.94 124 TYR A CA 1
ATOM 1048 C C . TYR A 1 124 ? -1.039 2.268 -8.238 1.00 85.94 124 TYR A C 1
ATOM 1050 O O . TYR A 1 124 ? -0.927 1.788 -9.355 1.00 85.94 124 TYR A O 1
ATOM 1058 N N . SER A 1 125 ? -0.978 1.521 -7.131 1.00 86.12 125 SER A N 1
ATOM 1059 C CA . SER A 1 125 ? -0.588 0.098 -7.114 1.00 86.12 125 SER A CA 1
ATOM 1060 C C . SER A 1 125 ? -1.306 -0.767 -8.150 1.00 86.12 125 SER A C 1
ATOM 1062 O O . SER A 1 125 ? -0.671 -1.603 -8.794 1.00 86.12 125 SER A O 1
ATOM 1064 N N . TYR A 1 126 ? -2.608 -0.547 -8.335 1.00 86.94 126 TYR A N 1
ATOM 1065 C CA . TYR A 1 126 ? -3.459 -1.364 -9.194 1.00 86.94 126 TYR A CA 1
ATOM 1066 C C . TYR A 1 126 ? -3.758 -0.737 -10.565 1.00 86.94 126 TYR A C 1
ATOM 1068 O O . TYR A 1 126 ? -4.506 -1.333 -11.340 1.00 86.94 126 TYR A O 1
ATOM 1076 N N . ILE A 1 127 ? -3.162 0.411 -10.922 1.00 86.81 127 ILE A N 1
ATOM 1077 C CA . ILE A 1 127 ? -3.487 1.127 -12.171 1.00 86.81 127 ILE A CA 1
ATOM 1078 C C . ILE A 1 127 ? -3.230 0.293 -13.428 1.00 86.81 127 ILE A C 1
ATOM 1080 O O . ILE A 1 127 ? -4.022 0.315 -14.360 1.00 86.81 127 ILE A O 1
ATOM 1084 N N . PHE A 1 128 ? -2.154 -0.493 -13.462 1.00 84.62 128 PHE A N 1
ATOM 1085 C CA . PHE A 1 128 ? -1.878 -1.355 -14.613 1.00 84.62 128 PHE A CA 1
ATOM 1086 C C . PHE A 1 128 ? -2.803 -2.574 -14.655 1.00 84.62 128 PHE A C 1
ATOM 1088 O O . PHE A 1 128 ? -3.160 -3.033 -15.736 1.00 84.62 128 PHE A O 1
ATOM 1095 N N . GLN A 1 129 ? -3.231 -3.074 -13.493 1.00 85.75 129 GLN A N 1
ATOM 1096 C CA . GLN A 1 129 ? -4.172 -4.193 -13.419 1.00 85.75 129 GLN A CA 1
ATOM 1097 C C . GLN A 1 129 ? -5.577 -3.762 -13.846 1.00 85.75 129 GLN A C 1
ATOM 1099 O O . GLN A 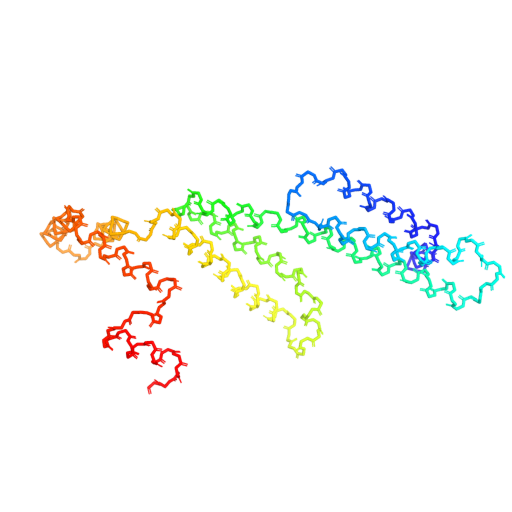1 129 ? -6.261 -4.514 -14.534 1.00 85.75 129 GLN A O 1
ATOM 1104 N N . SER A 1 130 ? -5.984 -2.532 -13.521 1.00 85.38 130 SER A N 1
ATOM 1105 C CA . SER A 1 130 ? -7.288 -2.000 -13.919 1.00 85.38 130 SER A CA 1
ATOM 1106 C C . SER A 1 130 ? -7.426 -1.802 -15.429 1.00 85.38 130 SER A C 1
ATOM 1108 O O . SER A 1 130 ? -8.533 -1.876 -15.949 1.00 85.38 130 SER A O 1
ATOM 1110 N N . LEU A 1 131 ? -6.315 -1.608 -16.147 1.00 85.12 131 LEU A N 1
ATOM 1111 C CA . LEU A 1 131 ? -6.303 -1.521 -17.610 1.00 85.12 131 LEU A CA 1
ATOM 1112 C C . LEU A 1 131 ? -6.499 -2.883 -18.295 1.00 85.12 131 LEU A C 1
ATOM 1114 O O . LEU A 1 131 ? -6.932 -2.925 -19.443 1.00 85.12 131 LEU A O 1
ATOM 1118 N N . ILE A 1 132 ? -6.179 -3.985 -17.609 1.00 86.69 132 ILE A N 1
ATOM 1119 C CA . ILE A 1 132 ? -6.207 -5.350 -18.164 1.00 86.69 132 ILE A CA 1
ATOM 1120 C C . ILE A 1 132 ? -7.402 -6.154 -17.610 1.00 86.69 132 ILE A C 1
ATOM 1122 O O . ILE A 1 132 ? -7.727 -7.218 -18.125 1.00 86.69 132 ILE A O 1
ATOM 1126 N N . SER A 1 133 ? -8.106 -5.641 -16.595 1.00 76.88 133 SER A N 1
ATOM 1127 C CA . SER A 1 133 ? -9.179 -6.356 -15.887 1.00 76.88 133 SER A CA 1
ATOM 1128 C C . SER A 1 133 ? -10.460 -6.580 -16.702 1.00 76.88 133 SER A C 1
ATOM 1130 O O . SER A 1 133 ? -11.322 -7.342 -16.274 1.00 76.88 133 SER A O 1
ATOM 1132 N N . GLY A 1 134 ? -10.621 -5.918 -17.853 1.00 78.31 134 GLY A N 1
ATOM 1133 C CA . GLY A 1 134 ? -11.823 -6.022 -18.691 1.00 78.31 134 GLY A CA 1
ATOM 1134 C C . GLY A 1 134 ? -13.065 -5.314 -18.125 1.00 78.31 134 GLY A C 1
ATOM 1135 O O . GLY A 1 134 ? -14.106 -5.302 -18.778 1.00 78.31 134 GLY A O 1
ATOM 1136 N N . ALA A 1 135 ? -12.959 -4.695 -16.945 1.00 82.19 135 ALA A N 1
ATOM 1137 C CA . ALA A 1 135 ? -13.990 -3.859 -16.334 1.00 82.19 135 ALA A CA 1
ATOM 1138 C C . ALA A 1 135 ? -13.674 -2.364 -16.520 1.00 82.19 135 ALA A C 1
ATOM 1140 O O . ALA A 1 135 ? -12.595 -1.995 -16.981 1.00 82.19 135 ALA A O 1
ATOM 1141 N N . ASN A 1 136 ? -14.600 -1.479 -16.131 1.00 85.50 136 ASN A N 1
ATOM 1142 C CA . ASN A 1 136 ? -14.304 -0.046 -16.084 1.00 85.50 136 ASN A CA 1
ATOM 1143 C C . ASN A 1 136 ? -13.143 0.202 -15.091 1.00 85.50 136 ASN A C 1
ATOM 1145 O O . ASN A 1 136 ? -13.318 -0.079 -13.899 1.00 85.50 136 ASN A O 1
ATOM 1149 N N . PRO A 1 137 ? -11.997 0.760 -15.536 1.00 82.31 137 PRO A N 1
ATOM 1150 C CA . PRO A 1 137 ? -10.816 0.933 -14.692 1.00 82.31 137 PRO A CA 1
ATOM 1151 C C . PRO A 1 137 ? -11.092 1.727 -13.414 1.00 82.31 137 PRO A C 1
ATOM 1153 O O . PRO A 1 137 ? -10.538 1.417 -12.364 1.00 82.31 137 PRO A O 1
ATOM 1156 N N . PHE A 1 138 ? -11.980 2.722 -13.466 1.00 84.44 138 PHE A N 1
ATOM 1157 C CA . PHE A 1 138 ? -12.316 3.536 -12.296 1.00 84.44 138 PHE A CA 1
ATOM 1158 C C . PHE A 1 138 ? -13.133 2.768 -11.259 1.00 84.44 138 PHE A C 1
ATOM 1160 O O . PHE A 1 138 ? -12.923 2.960 -10.062 1.00 84.44 138 PHE A O 1
ATOM 1167 N N . HIS A 1 139 ? -14.036 1.895 -11.711 1.00 83.69 139 HIS A N 1
ATOM 1168 C CA . HIS A 1 139 ? -14.847 1.066 -10.824 1.00 83.69 139 HIS A CA 1
ATOM 1169 C C . HIS A 1 139 ? -13.974 0.002 -10.154 1.00 83.69 139 HIS A C 1
ATOM 1171 O O . HIS A 1 139 ? -13.957 -0.096 -8.933 1.00 83.69 139 HIS A O 1
ATOM 1177 N N . PHE A 1 140 ? -13.148 -0.691 -10.945 1.00 85.88 140 PHE A N 1
ATOM 1178 C CA . PHE A 1 140 ? -12.198 -1.680 -10.435 1.00 85.88 140 PHE A CA 1
ATOM 1179 C C . PHE A 1 140 ? -11.246 -1.080 -9.391 1.00 85.88 140 PHE A C 1
ATOM 1181 O O . PHE A 1 140 ? -11.062 -1.655 -8.322 1.00 85.88 140 PHE A O 1
ATOM 1188 N N . LEU A 1 141 ? -10.658 0.091 -9.680 1.00 85.12 141 LEU A N 1
ATOM 1189 C CA . LEU A 1 141 ? -9.753 0.766 -8.746 1.00 85.12 141 LEU A CA 1
ATOM 1190 C C . LEU A 1 141 ? -10.464 1.223 -7.473 1.00 85.12 141 LEU A C 1
ATOM 1192 O O . LEU A 1 141 ? -9.886 1.125 -6.395 1.00 85.12 141 LEU A O 1
ATOM 1196 N N . SER A 1 142 ? -11.698 1.719 -7.587 1.00 81.81 142 SER A N 1
ATOM 1197 C CA . SER A 1 142 ? -12.488 2.123 -6.424 1.00 81.81 142 SER A CA 1
ATOM 1198 C C . SER A 1 142 ? -12.764 0.934 -5.509 1.00 81.81 142 SER A C 1
ATOM 1200 O O . SER A 1 142 ? -12.499 1.026 -4.311 1.00 81.81 142 SER A O 1
ATOM 1202 N N . ASP A 1 143 ? -13.246 -0.178 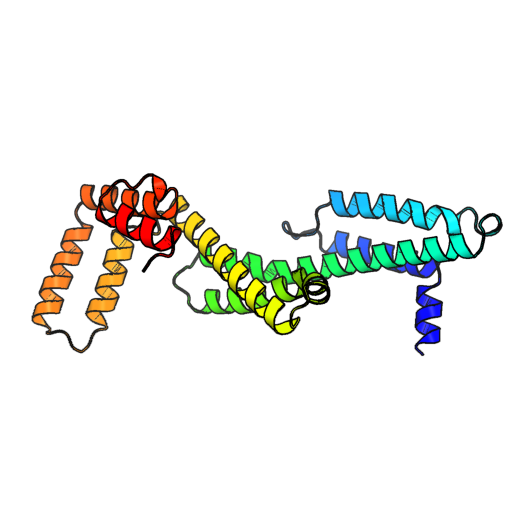-6.063 1.00 82.75 143 ASP A N 1
ATOM 1203 C CA . ASP A 1 143 ? -13.630 -1.361 -5.288 1.00 82.75 143 ASP A CA 1
ATOM 1204 C C . ASP A 1 143 ? -12.418 -1.982 -4.600 1.00 82.75 143 ASP A C 1
ATOM 1206 O O . ASP A 1 143 ? -12.391 -2.087 -3.375 1.00 82.75 143 ASP A O 1
ATOM 1210 N N . ILE A 1 144 ? -11.356 -2.267 -5.364 1.00 85.44 144 ILE A N 1
ATOM 1211 C CA . ILE A 1 144 ? -10.160 -2.905 -4.809 1.00 85.44 144 ILE A CA 1
ATOM 1212 C C . ILE A 1 144 ? -9.477 -2.019 -3.764 1.00 85.44 144 ILE A C 1
ATOM 1214 O O . ILE A 1 144 ? -8.975 -2.523 -2.764 1.00 85.44 144 ILE A O 1
ATOM 1218 N N . ALA A 1 145 ? -9.473 -0.695 -3.954 1.00 81.56 145 ALA A N 1
ATOM 1219 C CA . ALA A 1 145 ? -8.907 0.219 -2.973 1.00 81.56 145 ALA A CA 1
ATOM 1220 C C . ALA A 1 145 ? -9.754 0.276 -1.697 1.00 81.56 145 ALA A C 1
ATOM 1222 O O . ALA A 1 145 ? -9.192 0.299 -0.606 1.00 81.56 145 ALA A O 1
ATOM 1223 N N . ASN A 1 146 ? -11.086 0.296 -1.806 1.00 76.56 146 ASN A N 1
ATOM 1224 C CA . ASN A 1 146 ? -11.965 0.291 -0.634 1.00 76.56 146 ASN A CA 1
ATOM 1225 C C . ASN A 1 146 ? -11.801 -1.000 0.178 1.00 76.56 146 ASN A C 1
ATOM 1227 O O . ASN A 1 146 ? -11.674 -0.931 1.401 1.00 76.56 146 ASN A O 1
ATOM 1231 N N . ASP A 1 147 ? -11.776 -2.149 -0.499 1.00 80.62 147 ASP A N 1
ATOM 1232 C CA . ASP A 1 147 ? -11.660 -3.458 0.142 1.00 80.62 147 ASP A CA 1
ATOM 1233 C C . ASP A 1 147 ? -10.310 -3.606 0.840 1.00 80.62 147 ASP A C 1
ATOM 1235 O O . ASP A 1 147 ? -10.256 -3.893 2.033 1.00 80.62 147 ASP A O 1
ATOM 1239 N N . ARG A 1 148 ? -9.213 -3.285 0.144 1.00 84.19 148 ARG A N 1
ATOM 1240 C CA . ARG A 1 148 ? -7.865 -3.393 0.714 1.00 84.19 148 ARG A CA 1
ATOM 1241 C C . ARG A 1 148 ? -7.635 -2.452 1.889 1.00 84.19 148 ARG A C 1
ATOM 1243 O O . ARG A 1 148 ? -7.072 -2.872 2.890 1.00 84.19 148 ARG A O 1
ATOM 1250 N N . VAL A 1 149 ? -8.099 -1.201 1.810 1.00 78.88 149 VAL A N 1
ATOM 1251 C CA . VAL A 1 149 ? -7.979 -0.277 2.950 1.00 78.88 149 VAL A CA 1
ATOM 1252 C C . VAL A 1 149 ? -8.798 -0.772 4.139 1.00 78.88 149 VAL A C 1
ATOM 1254 O O . VAL A 1 149 ? -8.348 -0.655 5.276 1.00 78.88 149 VAL A O 1
ATOM 1257 N N . ARG A 1 150 ? -9.994 -1.321 3.900 1.00 73.38 150 ARG A N 1
ATOM 1258 C CA . ARG A 1 150 ? -10.827 -1.896 4.959 1.00 73.38 150 ARG A CA 1
ATOM 1259 C C . ARG A 1 150 ? -10.139 -3.093 5.616 1.00 73.38 150 ARG A C 1
ATOM 1261 O O . ARG A 1 150 ? -10.182 -3.182 6.840 1.00 73.38 150 ARG A O 1
ATOM 1268 N N . ASP A 1 151 ? -9.528 -3.974 4.837 1.00 80.62 151 ASP A N 1
ATOM 1269 C CA . ASP A 1 151 ? -8.818 -5.140 5.363 1.00 80.62 151 ASP A CA 1
ATOM 1270 C C . ASP A 1 151 ? -7.566 -4.734 6.147 1.00 80.62 151 ASP A C 1
ATOM 1272 O O . ASP A 1 151 ? -7.408 -5.172 7.279 1.00 80.62 151 ASP A O 1
ATOM 1276 N N . ASP A 1 152 ? -6.770 -3.782 5.655 1.00 79.19 152 ASP A N 1
ATOM 1277 C CA . ASP A 1 152 ? -5.603 -3.269 6.390 1.00 79.19 152 ASP A CA 1
ATOM 1278 C C . ASP A 1 152 ? -5.996 -2.582 7.711 1.00 79.19 152 ASP A C 1
ATOM 1280 O O . ASP A 1 152 ? -5.294 -2.700 8.715 1.00 79.19 152 ASP A O 1
ATOM 1284 N N . ILE A 1 153 ? -7.129 -1.866 7.740 1.00 72.69 153 ILE A N 1
ATOM 1285 C CA . ILE A 1 153 ? -7.677 -1.300 8.982 1.00 72.69 153 ILE A CA 1
ATOM 1286 C C . ILE A 1 153 ? -8.082 -2.423 9.938 1.00 72.69 153 ILE A C 1
ATOM 1288 O O . ILE A 1 153 ? -7.762 -2.346 11.122 1.00 72.69 153 ILE A O 1
ATOM 1292 N N . LYS A 1 154 ? -8.780 -3.458 9.452 1.00 72.81 154 LYS A N 1
ATOM 1293 C CA . LYS A 1 154 ? -9.158 -4.614 10.277 1.00 72.81 154 LYS A CA 1
ATOM 1294 C C . LYS A 1 154 ? -7.925 -5.319 10.827 1.00 72.81 154 LYS A C 1
ATOM 1296 O O . LYS A 1 154 ? -7.913 -5.625 12.011 1.00 72.81 154 LYS A O 1
ATOM 1301 N N . ASP A 1 155 ? -6.893 -5.518 10.016 1.00 77.62 155 ASP A N 1
ATOM 1302 C CA . ASP A 1 155 ? -5.650 -6.170 10.423 1.00 77.62 155 ASP A CA 1
ATOM 1303 C C . ASP A 1 155 ? -4.882 -5.326 11.445 1.00 77.62 155 ASP A C 1
ATOM 1305 O O . ASP A 1 155 ? -4.419 -5.855 12.456 1.00 77.62 155 ASP A O 1
ATOM 1309 N N . ALA A 1 156 ? -4.810 -4.005 11.253 1.00 71.38 156 ALA A N 1
ATOM 1310 C CA . ALA A 1 156 ? -4.201 -3.090 12.218 1.00 71.38 156 ALA A CA 1
ATOM 1311 C C . ALA A 1 156 ? -4.974 -3.056 13.550 1.00 71.38 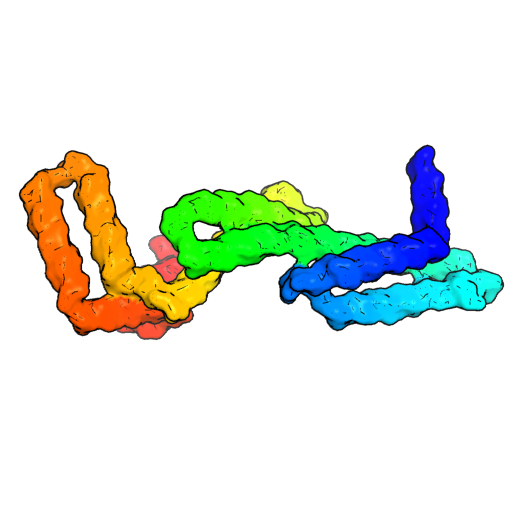156 ALA A C 1
ATOM 1313 O O . ALA A 1 156 ? -4.368 -3.063 14.623 1.00 71.38 156 ALA A O 1
ATOM 1314 N N . LEU A 1 157 ? -6.310 -3.056 13.496 1.00 64.69 157 LEU A N 1
ATOM 1315 C CA . LEU A 1 157 ? -7.173 -3.129 14.679 1.00 64.69 157 LEU A CA 1
ATOM 1316 C C . LEU A 1 157 ? -7.122 -4.507 15.352 1.00 64.69 157 LEU A C 1
ATOM 1318 O O . LEU A 1 157 ? -7.184 -4.582 16.576 1.00 64.69 157 LEU A O 1
ATOM 1322 N N . ARG A 1 158 ? -6.969 -5.590 14.585 1.00 66.62 158 ARG A N 1
ATOM 1323 C CA . ARG A 1 158 ? -6.756 -6.946 15.099 1.00 66.62 158 ARG A CA 1
ATOM 1324 C C . ARG A 1 158 ? -5.426 -7.010 15.835 1.00 66.62 158 ARG A C 1
ATOM 1326 O O . ARG A 1 158 ? -5.431 -7.337 17.011 1.00 66.62 158 ARG A O 1
ATOM 1333 N N . GLN A 1 159 ? -4.317 -6.597 15.216 1.00 62.38 159 GLN A N 1
ATOM 1334 C CA . GLN A 1 159 ? -3.005 -6.529 15.880 1.00 62.38 159 GLN A CA 1
ATOM 1335 C C . GLN A 1 159 ? -3.057 -5.710 17.177 1.00 62.38 159 GLN A C 1
ATOM 1337 O O . GLN A 1 159 ? -2.506 -6.128 18.189 1.00 62.38 159 GLN A O 1
ATOM 1342 N N . LEU A 1 160 ? -3.799 -4.601 17.185 1.00 58.53 160 LEU A N 1
ATOM 1343 C CA . LEU A 1 160 ? -4.090 -3.818 18.386 1.00 58.53 160 LEU A CA 1
ATOM 1344 C C . LEU A 1 160 ? -4.901 -4.561 19.454 1.00 58.53 160 LEU A C 1
ATOM 1346 O O . LEU A 1 160 ? -4.584 -4.475 20.641 1.00 58.53 160 LEU A O 1
ATOM 1350 N N . GLY A 1 161 ? -5.984 -5.227 19.050 1.00 53.00 161 GLY A N 1
ATOM 1351 C CA . GLY A 1 161 ? -6.842 -6.014 19.934 1.00 53.00 161 GLY A CA 1
ATOM 1352 C C . GLY A 1 161 ? -6.055 -7.118 20.633 1.00 53.00 161 GLY A C 1
ATOM 1353 O O . GLY A 1 161 ? -6.221 -7.308 21.837 1.00 53.00 161 GLY A O 1
ATOM 1354 N N . VAL A 1 162 ? -5.132 -7.745 19.900 1.00 50.88 162 VAL A N 1
ATOM 1355 C CA . VAL A 1 162 ? -4.230 -8.798 20.379 1.00 50.88 162 VAL A CA 1
ATOM 1356 C C . VAL A 1 162 ? -3.095 -8.245 21.255 1.00 50.88 162 VAL A C 1
ATOM 1358 O O . VAL A 1 162 ? -2.887 -8.736 22.361 1.00 50.88 162 VAL A O 1
ATOM 1361 N N . GLU A 1 163 ? -2.373 -7.202 20.821 1.00 49.31 163 GLU A N 1
ATOM 1362 C CA . GLU A 1 163 ? -1.203 -6.682 21.555 1.00 49.31 163 GLU A CA 1
ATOM 1363 C C . GLU A 1 163 ? -1.560 -5.831 22.781 1.00 49.31 163 GLU A C 1
ATOM 1365 O O . GLU A 1 163 ? -0.798 -5.801 23.748 1.00 49.31 163 GLU A O 1
ATOM 1370 N N . LYS A 1 164 ? -2.689 -5.112 22.764 1.00 45.66 164 LYS A N 1
ATOM 1371 C CA . LYS A 1 164 ? -3.050 -4.156 23.828 1.00 45.66 164 LYS A CA 1
ATOM 1372 C C . LYS A 1 164 ? -4.300 -4.520 24.626 1.00 45.66 164 LYS A C 1
ATOM 1374 O O . LYS A 1 164 ? -4.676 -3.733 25.491 1.00 45.66 164 LYS A O 1
ATOM 1379 N N . LYS A 1 165 ? -4.961 -5.655 24.358 1.00 51.91 165 LYS A N 1
ATOM 1380 C CA . LYS A 1 165 ? -6.294 -5.964 24.918 1.00 51.91 165 LYS A CA 1
ATOM 1381 C C . LYS A 1 165 ? -7.293 -4.810 24.704 1.00 51.91 165 LYS A C 1
ATOM 1383 O O . LYS A 1 165 ? -8.089 -4.502 25.580 1.00 51.91 165 LYS A O 1
ATOM 1388 N N . LEU A 1 166 ? -7.243 -4.130 23.553 1.00 48.75 166 LEU A N 1
ATOM 1389 C CA . LEU A 1 166 ? -8.164 -3.020 23.237 1.00 48.75 166 LEU A CA 1
ATOM 1390 C C . LEU A 1 166 ? -9.606 -3.483 23.001 1.00 48.75 166 LEU A C 1
ATOM 1392 O O . LEU A 1 166 ? -10.531 -2.680 22.982 1.00 48.75 166 LEU A O 1
ATOM 1396 N N . ILE A 1 167 ? -9.811 -4.781 22.826 1.00 57.78 167 ILE A N 1
ATOM 1397 C CA . ILE A 1 167 ? -11.137 -5.372 22.869 1.00 57.78 167 ILE A CA 1
ATOM 1398 C C . ILE A 1 167 ? -11.273 -5.984 24.263 1.00 57.78 167 ILE A C 1
ATOM 1400 O O . ILE A 1 167 ? -11.095 -7.184 24.457 1.00 57.78 167 ILE A O 1
ATOM 1404 N N . SER A 1 168 ? -11.469 -5.100 25.244 1.00 64.31 168 SER A N 1
ATOM 1405 C CA . SER A 1 168 ? -11.653 -5.458 26.645 1.00 64.31 168 SER A CA 1
ATOM 1406 C C . SER A 1 168 ? -13.090 -5.239 27.101 1.00 64.31 168 SER A C 1
ATOM 1408 O O . SER A 1 168 ? -13.810 -4.382 26.575 1.00 64.31 168 SER A O 1
ATOM 1410 N N . LEU A 1 169 ? -13.483 -5.948 28.158 1.00 71.88 169 LEU A N 1
ATOM 1411 C CA . LEU A 1 169 ? -14.700 -5.673 28.912 1.00 71.88 169 LEU A CA 1
ATOM 1412 C C . LEU A 1 169 ? -14.808 -4.184 29.282 1.00 71.88 169 LEU A C 1
ATOM 1414 O O . LEU A 1 169 ? -15.871 -3.595 29.098 1.00 71.88 169 LEU A O 1
ATOM 1418 N N . SER A 1 170 ? -13.707 -3.552 29.699 1.00 69.69 170 SER A N 1
ATOM 1419 C CA . SER A 1 170 ? -13.703 -2.141 30.106 1.00 69.69 170 SER A CA 1
ATOM 1420 C C . SER A 1 170 ? -14.009 -1.171 28.959 1.00 69.69 170 SER A C 1
ATOM 1422 O O . SER A 1 170 ? -14.773 -0.220 29.138 1.00 69.69 170 SER A O 1
ATOM 1424 N N . LEU A 1 171 ? -13.496 -1.425 27.750 1.00 69.06 171 LEU A N 1
ATOM 1425 C CA . LEU A 1 171 ? -13.802 -0.619 26.563 1.00 69.06 171 LEU A CA 1
ATOM 1426 C C . LEU A 1 171 ? -15.233 -0.846 26.074 1.00 69.06 171 LEU A C 1
ATOM 1428 O O . LEU A 1 171 ? -15.915 0.113 25.704 1.00 69.06 171 LEU A O 1
ATOM 1432 N N . MET A 1 172 ? -15.728 -2.084 26.146 1.00 75.56 172 MET A N 1
ATOM 1433 C CA . MET A 1 172 ? -17.128 -2.397 25.859 1.00 75.56 172 MET A CA 1
ATOM 1434 C C . MET A 1 172 ? -18.073 -1.685 26.841 1.00 75.56 172 MET A C 1
ATOM 1436 O O . MET A 1 172 ? -19.049 -1.059 26.421 1.00 75.56 172 MET A O 1
ATOM 1440 N N . VAL A 1 173 ? -17.759 -1.712 28.139 1.00 81.75 173 VAL A N 1
ATOM 1441 C CA . VAL A 1 173 ? -18.500 -0.997 29.187 1.00 81.75 173 VAL A CA 1
ATOM 1442 C C . VAL A 1 173 ? -18.453 0.516 28.955 1.00 81.75 173 VAL A C 1
ATOM 1444 O O . VAL A 1 173 ? -19.493 1.176 29.014 1.00 81.75 173 VAL A O 1
ATOM 1447 N N . GLY A 1 174 ? -17.283 1.075 28.635 1.00 78.38 174 GLY A N 1
ATOM 1448 C CA . GLY A 1 174 ? -17.114 2.496 28.318 1.00 78.38 174 GLY A CA 1
ATOM 1449 C C . GLY A 1 174 ? -17.947 2.939 27.111 1.00 78.38 174 GLY A C 1
ATOM 1450 O O . GLY A 1 174 ? -18.654 3.950 27.176 1.00 78.38 174 GLY A O 1
ATOM 1451 N N . PHE A 1 175 ? -17.949 2.145 26.038 1.00 79.69 175 PHE A N 1
ATOM 1452 C CA . PHE A 1 175 ? -18.790 2.383 24.864 1.00 79.69 175 PHE A CA 1
ATOM 1453 C C . PHE A 1 175 ? -20.284 2.334 25.209 1.00 79.69 175 PHE A C 1
ATOM 1455 O O . PHE A 1 175 ? -21.035 3.237 24.829 1.00 79.69 175 PHE A O 1
ATOM 1462 N N . MET A 1 176 ? -20.725 1.323 25.966 1.00 82.56 176 MET A N 1
ATOM 1463 C CA . MET A 1 176 ? -22.125 1.200 26.381 1.00 82.56 176 MET A CA 1
ATOM 1464 C C . MET A 1 176 ? -22.573 2.373 27.255 1.00 82.56 176 MET A C 1
ATOM 1466 O O . MET A 1 176 ? -23.664 2.902 27.043 1.00 82.56 176 MET A O 1
ATOM 1470 N N . LYS A 1 177 ? -21.725 2.852 28.173 1.00 82.12 177 LYS A N 1
ATOM 1471 C CA . LYS A 1 177 ? -22.006 4.054 28.975 1.00 82.12 177 LYS A CA 1
ATOM 1472 C C . LYS A 1 177 ? -22.126 5.307 28.112 1.00 82.12 177 LYS A C 1
ATOM 1474 O O . LYS A 1 177 ? -23.058 6.086 28.302 1.00 82.12 177 LYS A O 1
ATOM 1479 N N . SER A 1 178 ? -21.230 5.488 27.139 1.00 81.00 178 SER A N 1
ATOM 1480 C CA . SER A 1 178 ? -21.298 6.606 26.190 1.00 81.00 178 SER A CA 1
ATOM 1481 C C . SER A 1 178 ? -22.609 6.592 25.390 1.00 81.00 178 SER A C 1
ATOM 1483 O O . SER A 1 178 ? -23.280 7.621 25.272 1.00 81.00 178 SER A O 1
ATOM 1485 N N . ARG A 1 179 ? -23.040 5.416 24.912 1.00 82.94 179 ARG A N 1
ATOM 1486 C CA . ARG A 1 179 ? -24.329 5.241 24.221 1.00 82.94 179 ARG A CA 1
ATOM 1487 C C . ARG A 1 179 ? -25.526 5.509 25.128 1.00 82.94 179 ARG A C 1
ATOM 1489 O O . ARG A 1 179 ? -26.420 6.246 24.725 1.00 82.94 179 ARG A O 1
ATOM 1496 N N . LEU A 1 180 ? -25.509 4.982 26.350 1.00 84.56 180 LEU A N 1
ATOM 1497 C CA . LEU A 1 180 ? -26.567 5.174 27.342 1.00 84.56 180 LEU A CA 1
ATOM 1498 C C . LEU A 1 180 ? -26.737 6.655 27.725 1.00 84.56 180 LEU A C 1
ATOM 1500 O O . LEU A 1 180 ? -27.861 7.131 27.891 1.00 84.56 180 LEU A O 1
ATOM 1504 N N . ALA A 1 181 ? -25.630 7.397 27.825 1.00 80.56 181 ALA A N 1
ATOM 1505 C CA . ALA A 1 181 ? -25.642 8.835 28.086 1.00 80.56 181 ALA A CA 1
ATOM 1506 C C . ALA A 1 181 ? -26.161 9.651 26.889 1.00 80.56 181 ALA A C 1
ATOM 1508 O O . ALA A 1 181 ? -26.858 10.647 27.081 1.00 80.56 181 ALA A O 1
ATOM 1509 N N . SER A 1 182 ? -25.845 9.218 25.666 1.00 81.44 182 SER A N 1
ATOM 1510 C CA . SER A 1 182 ? -26.188 9.929 24.427 1.00 81.44 182 SER A CA 1
ATOM 1511 C C . SER A 1 182 ? -27.643 9.740 23.982 1.00 81.44 182 SER A C 1
ATOM 1513 O O . SER A 1 182 ? -28.152 10.545 23.205 1.00 81.44 182 SER A O 1
ATOM 1515 N N . ASP A 1 183 ? -28.320 8.687 24.445 1.00 80.44 183 ASP A N 1
ATOM 1516 C CA . ASP A 1 183 ? -29.688 8.376 24.031 1.00 80.44 183 ASP A CA 1
ATOM 1517 C C . ASP A 1 183 ? -30.711 9.238 24.784 1.00 80.44 183 ASP A C 1
ATOM 1519 O O . ASP A 1 183 ? -30.968 9.033 25.968 1.00 80.44 183 ASP A O 1
ATOM 1523 N N . GLN A 1 184 ? -31.312 10.222 24.116 1.00 77.94 184 GLN A N 1
ATOM 1524 C CA . GLN A 1 184 ? -32.267 11.150 24.737 1.00 77.94 184 GLN A CA 1
ATOM 1525 C C . GLN A 1 184 ? -33.638 10.522 25.037 1.00 77.94 184 GLN A C 1
ATOM 1527 O O . GLN A 1 184 ? -34.392 11.090 25.822 1.00 77.94 184 GLN A O 1
ATOM 1532 N N . ASN A 1 185 ? -33.950 9.355 24.465 1.00 84.31 185 ASN A N 1
ATOM 1533 C CA . ASN A 1 185 ? -35.279 8.745 24.545 1.00 84.31 185 ASN A CA 1
ATOM 1534 C C . ASN A 1 185 ? -35.443 7.788 25.734 1.00 84.31 185 ASN A C 1
ATOM 1536 O O . ASN A 1 185 ? -36.556 7.352 26.027 1.00 84.31 185 ASN A O 1
ATOM 1540 N N . LEU A 1 186 ? -34.352 7.446 26.424 1.00 83.88 186 LEU A N 1
ATOM 1541 C CA . LEU A 1 186 ? -34.391 6.532 27.564 1.00 83.88 186 LEU A CA 1
ATOM 1542 C C . LEU A 1 186 ? -34.741 7.264 28.877 1.00 83.88 186 LEU A C 1
ATOM 1544 O O . LEU A 1 186 ? -34.147 8.312 29.162 1.00 83.88 186 LEU A O 1
ATOM 1548 N N . PRO A 1 187 ? -35.636 6.701 29.718 1.00 88.81 187 PRO A N 1
ATOM 1549 C CA . PRO A 1 187 ? -35.956 7.250 31.035 1.00 88.81 187 PRO A CA 1
ATOM 1550 C C . PRO A 1 187 ? -34.712 7.425 31.915 1.00 88.81 187 PRO A C 1
ATOM 1552 O O . PRO A 1 187 ? -33.823 6.571 31.926 1.00 88.81 187 PRO A O 1
ATOM 1555 N N . ALA A 1 188 ? -34.667 8.508 32.694 1.00 83.25 188 ALA A N 1
ATOM 1556 C CA . ALA A 1 188 ? -33.529 8.816 33.565 1.00 83.25 188 ALA A CA 1
ATOM 1557 C C . ALA A 1 188 ? -33.256 7.704 34.595 1.00 83.25 188 ALA A C 1
ATOM 1559 O O . ALA A 1 188 ? -32.104 7.315 34.785 1.00 83.25 188 ALA A O 1
ATOM 1560 N N . ASP A 1 189 ? -34.312 7.130 35.177 1.00 82.31 189 ASP A N 1
ATOM 1561 C CA . ASP A 1 189 ? -34.202 6.031 36.142 1.00 82.31 189 ASP A CA 1
ATOM 1562 C C . ASP A 1 189 ? -33.594 4.773 35.507 1.00 82.31 189 ASP A C 1
ATOM 1564 O O . ASP A 1 189 ? -32.735 4.119 36.096 1.00 82.31 189 ASP A O 1
ATOM 1568 N N . PHE A 1 190 ? -33.967 4.472 34.259 1.00 84.56 190 PHE A N 1
ATOM 1569 C CA . PHE A 1 190 ? -33.406 3.347 33.513 1.00 84.56 190 PHE A CA 1
ATOM 1570 C C . PHE A 1 190 ? -31.914 3.549 33.226 1.00 84.56 190 PHE A C 1
ATOM 1572 O O . PHE A 1 190 ? -31.118 2.630 33.413 1.00 84.56 190 PHE A O 1
ATOM 1579 N N . LYS A 1 191 ? -31.508 4.766 32.840 1.00 82.94 191 LYS A N 1
ATOM 1580 C CA . LYS A 1 191 ? -30.091 5.106 32.637 1.00 82.94 191 LYS A CA 1
ATOM 1581 C C . LYS A 1 191 ? -29.276 4.980 33.921 1.00 82.94 191 LYS A C 1
ATOM 1583 O O . LYS A 1 191 ? -28.147 4.503 33.871 1.00 82.94 191 LYS A O 1
ATOM 1588 N N . ALA A 1 192 ? -29.836 5.379 35.061 1.00 81.75 192 ALA A N 1
ATOM 1589 C CA . ALA A 1 192 ? -29.163 5.260 36.351 1.00 81.75 192 ALA A CA 1
ATOM 1590 C C . ALA A 1 192 ? -28.962 3.790 36.755 1.00 81.75 192 ALA A C 1
ATOM 1592 O O . ALA A 1 192 ? -27.864 3.404 37.155 1.00 81.75 192 ALA A O 1
ATOM 1593 N N . VAL A 1 193 ? -29.998 2.957 36.596 1.00 87.06 193 VAL A N 1
ATOM 1594 C CA . VAL A 1 193 ? -29.925 1.517 36.886 1.00 87.06 193 VAL A CA 1
ATOM 1595 C C . VAL A 1 193 ? -28.930 0.826 35.955 1.00 87.06 193 VAL A C 1
ATOM 1597 O O . VAL A 1 193 ? -28.011 0.167 36.435 1.00 87.06 193 VAL A O 1
ATOM 1600 N N . MET A 1 194 ? -29.048 1.034 34.641 1.00 84.81 194 MET A N 1
ATOM 1601 C CA . MET A 1 194 ? -28.148 0.426 33.658 1.00 84.81 194 MET A CA 1
ATOM 1602 C C . MET A 1 194 ? -26.707 0.918 33.796 1.00 84.81 194 MET A C 1
ATOM 1604 O O . MET A 1 194 ? -25.783 0.123 33.662 1.00 84.81 194 MET A O 1
ATOM 1608 N N . GLY A 1 195 ? -26.494 2.198 34.113 1.00 84.25 195 GLY A N 1
ATOM 1609 C CA . GLY A 1 195 ? -25.164 2.740 34.389 1.00 84.25 195 GLY A CA 1
ATOM 1610 C C . GLY A 1 195 ? -24.492 2.027 35.562 1.00 84.25 195 GLY A C 1
ATOM 1611 O O . GLY A 1 195 ? -23.340 1.617 35.447 1.00 84.25 195 GLY A O 1
ATOM 1612 N N . LYS A 1 196 ? -25.246 1.784 36.640 1.00 86.25 196 LYS A N 1
ATOM 1613 C CA . LYS A 1 196 ? -24.761 1.044 37.810 1.00 86.25 196 LYS A CA 1
ATOM 1614 C C . LYS A 1 196 ? -24.478 -0.428 37.494 1.00 86.25 196 LYS A C 1
ATOM 1616 O O . LYS A 1 196 ? -23.460 -0.956 37.921 1.00 86.25 196 LYS A O 1
ATOM 1621 N N . THR A 1 197 ? -25.328 -1.081 36.703 1.00 84.88 197 THR A N 1
ATOM 1622 C CA . THR A 1 197 ? -25.080 -2.458 36.248 1.00 84.88 197 THR A CA 1
ATOM 1623 C C . THR A 1 197 ? -23.818 -2.553 35.392 1.00 84.88 197 THR A C 1
ATOM 1625 O O . THR A 1 197 ? -23.046 -3.492 35.549 1.00 84.88 197 THR A O 1
ATOM 1628 N N . LEU A 1 198 ? -23.573 -1.568 34.524 1.00 85.31 198 LEU A N 1
ATOM 1629 C CA . LEU A 1 198 ? -22.349 -1.478 33.727 1.00 85.31 198 LEU A CA 1
ATOM 1630 C C . LEU A 1 198 ? -21.104 -1.245 34.600 1.00 85.31 198 LEU A C 1
ATOM 1632 O O . LEU A 1 198 ? -20.058 -1.816 34.314 1.00 85.31 198 LEU A O 1
ATOM 1636 N N . ASP A 1 199 ? -21.211 -0.441 35.664 1.00 83.12 199 ASP A N 1
ATOM 1637 C CA . ASP A 1 199 ? -20.145 -0.281 36.666 1.00 83.12 199 ASP A CA 1
ATOM 1638 C C . ASP A 1 199 ? -19.841 -1.579 37.413 1.00 83.12 199 ASP A C 1
ATOM 1640 O O . ASP A 1 199 ? -18.686 -1.856 37.721 1.00 83.12 199 ASP A O 1
ATOM 1644 N N . ASP A 1 200 ? -20.866 -2.359 37.745 1.00 83.56 200 ASP A N 1
ATOM 1645 C CA . ASP A 1 200 ? -20.685 -3.616 38.467 1.00 83.56 200 ASP A CA 1
ATOM 1646 C C . ASP A 1 200 ? -20.112 -4.710 37.554 1.00 83.56 200 ASP A C 1
ATOM 1648 O O . ASP A 1 200 ? -19.270 -5.487 37.999 1.00 83.56 200 ASP A O 1
ATOM 1652 N N . LEU A 1 201 ? -20.467 -4.706 36.264 1.00 80.44 201 LEU A N 1
ATOM 1653 C CA . LEU A 1 201 ? -19.898 -5.600 35.252 1.00 80.44 201 LEU A CA 1
ATOM 1654 C C . LEU A 1 201 ? -18.368 -5.448 35.143 1.00 80.44 201 LEU A C 1
ATOM 1656 O O . LEU A 1 201 ? -17.655 -6.446 35.102 1.00 80.44 201 LEU A O 1
ATOM 1660 N N . ASP A 1 202 ? -17.872 -4.208 35.153 1.00 77.19 202 ASP A N 1
ATOM 1661 C CA . ASP A 1 202 ? -16.444 -3.861 35.033 1.00 77.19 202 ASP A CA 1
ATOM 1662 C C . ASP A 1 202 ? -15.613 -4.277 36.262 1.00 77.19 202 ASP A C 1
ATOM 1664 O O . ASP A 1 202 ? -14.403 -4.462 36.180 1.00 77.19 202 ASP A O 1
ATOM 1668 N N . LYS A 1 203 ? -16.252 -4.465 37.424 1.00 81.62 203 LYS A N 1
ATOM 1669 C CA . LYS A 1 203 ? -15.569 -4.820 38.681 1.00 81.62 203 LYS A CA 1
ATOM 1670 C C . LYS A 1 203 ? -15.297 -6.314 38.841 1.00 81.62 203 LYS A C 1
ATOM 1672 O O . LYS A 1 203 ? -14.683 -6.693 39.837 1.00 81.62 203 LYS A O 1
ATOM 1677 N N . HIS A 1 204 ? -15.779 -7.168 37.938 1.00 79.94 204 HIS A N 1
ATOM 1678 C CA . HIS A 1 204 ? -15.677 -8.622 38.063 1.00 79.94 204 HIS A CA 1
ATOM 1679 C C . HIS A 1 204 ? -14.496 -9.186 37.249 1.00 79.94 204 HIS A C 1
ATOM 1681 O O . HIS A 1 204 ? -14.630 -9.356 36.037 1.00 79.94 204 HIS A O 1
ATOM 1687 N N . PRO A 1 205 ? -13.377 -9.591 37.892 1.00 72.38 205 PRO A N 1
ATOM 1688 C CA . PRO A 1 205 ? -12.166 -10.015 37.177 1.00 72.38 205 PRO A CA 1
ATOM 1689 C C . PRO A 1 205 ? -12.366 -11.267 36.316 1.00 72.38 205 PRO A C 1
ATOM 1691 O O . PRO A 1 205 ? -11.772 -11.401 35.254 1.00 72.38 205 PRO A O 1
ATOM 1694 N N . TRP A 1 206 ? -13.240 -12.179 36.755 1.00 80.00 206 TRP A N 1
ATOM 1695 C CA . TRP A 1 206 ? -13.582 -13.373 35.981 1.00 80.00 206 TRP A CA 1
ATOM 1696 C C . TRP A 1 206 ? -14.345 -13.024 34.696 1.00 80.00 206 TRP A C 1
ATOM 1698 O O . TRP A 1 206 ? -14.052 -13.576 33.642 1.00 80.00 206 TRP A O 1
ATOM 1708 N N . LEU A 1 207 ? -15.292 -12.077 34.756 1.00 74.38 207 LEU A N 1
ATOM 1709 C CA . LEU A 1 207 ? -16.013 -11.620 33.562 1.00 74.38 207 LEU A CA 1
ATOM 1710 C C . LEU A 1 207 ? -15.072 -10.905 32.599 1.00 74.38 207 LEU A C 1
ATOM 1712 O O . LEU A 1 207 ? -15.182 -11.101 31.394 1.00 74.38 207 LEU A O 1
ATOM 1716 N N . GLU A 1 208 ? -14.136 -10.114 33.120 1.00 72.19 208 GLU A N 1
ATOM 1717 C CA . GLU A 1 208 ? -13.110 -9.471 32.306 1.00 72.19 208 GLU A CA 1
ATOM 1718 C C . GLU A 1 208 ? -12.289 -10.512 31.541 1.00 72.19 208 GLU A C 1
ATOM 1720 O O . GLU A 1 208 ? -12.144 -10.408 30.328 1.00 72.19 208 GLU A O 1
ATOM 1725 N N . GLU A 1 209 ? -11.803 -11.548 32.220 1.00 71.62 209 GLU A N 1
ATOM 1726 C CA . GLU A 1 209 ? -11.018 -12.608 31.592 1.00 71.62 209 GLU A CA 1
ATOM 1727 C C . GLU A 1 209 ? -11.809 -13.352 30.507 1.00 71.62 209 GLU A C 1
ATOM 1729 O O . GLU A 1 209 ? -11.339 -13.451 29.375 1.00 71.62 209 GLU A O 1
ATOM 1734 N N . GLN A 1 210 ? -13.034 -13.792 30.812 1.00 79.25 210 GLN A N 1
ATOM 1735 C CA . GLN A 1 210 ? -13.861 -14.559 29.874 1.00 79.25 210 GLN A CA 1
ATOM 1736 C C . GLN A 1 210 ? -14.320 -13.732 28.669 1.00 79.25 210 GLN A C 1
ATOM 1738 O O . GLN A 1 210 ? -14.304 -14.217 27.540 1.00 79.25 210 GLN A O 1
ATOM 1743 N N . VAL A 1 211 ? -14.715 -12.475 28.885 1.00 74.12 211 VAL A N 1
ATOM 1744 C CA . VAL A 1 211 ? -15.144 -11.585 27.799 1.00 74.12 211 VAL A CA 1
ATOM 1745 C C . VAL A 1 211 ? -13.956 -11.223 26.917 1.00 74.12 211 VAL A C 1
ATOM 1747 O O . VAL A 1 211 ? -14.076 -11.260 25.696 1.00 74.12 211 VAL A O 1
ATOM 1750 N N . ASN A 1 212 ? -12.792 -10.943 27.501 1.00 72.19 212 ASN A N 1
ATOM 1751 C CA . ASN A 1 212 ? -11.588 -10.648 26.729 1.00 72.19 212 ASN A CA 1
ATOM 1752 C C . ASN A 1 212 ? -11.112 -11.876 25.942 1.00 72.19 212 ASN A C 1
ATOM 1754 O O . ASN A 1 212 ? -10.673 -11.737 24.804 1.00 72.19 212 ASN A O 1
ATOM 1758 N N . GLU A 1 213 ? -11.209 -13.075 26.519 1.00 71.50 213 GLU A N 1
ATOM 1759 C CA . GLU A 1 213 ? -10.864 -14.320 25.836 1.00 71.50 213 GLU A CA 1
ATOM 1760 C C . GLU A 1 213 ? -11.838 -14.644 24.703 1.00 71.50 213 GLU A C 1
ATOM 1762 O O . GLU A 1 213 ? -11.395 -14.958 23.601 1.00 71.50 213 GLU A O 1
ATOM 1767 N N . PHE A 1 214 ? -13.143 -14.479 24.925 1.00 71.44 214 PHE A N 1
ATOM 1768 C CA . PHE A 1 214 ? -14.149 -14.585 23.870 1.00 71.44 214 PHE A CA 1
ATOM 1769 C C . PHE A 1 214 ? -13.869 -13.597 22.734 1.00 71.44 214 PHE A C 1
ATOM 1771 O O . PHE A 1 214 ? -13.846 -13.983 21.569 1.00 71.44 214 PHE A O 1
ATOM 1778 N N . LEU A 1 215 ? -13.617 -12.328 23.063 1.00 69.38 215 LEU A N 1
ATOM 1779 C CA . LEU A 1 215 ? -13.344 -11.282 22.078 1.00 69.38 215 LEU A CA 1
ATOM 1780 C C . LEU A 1 215 ? -12.041 -11.550 21.314 1.00 69.38 215 LEU A C 1
ATOM 1782 O O . LEU A 1 215 ? -11.972 -11.302 20.108 1.00 69.38 215 LEU A O 1
ATOM 1786 N N . ARG A 1 216 ? -11.034 -12.114 21.987 1.00 69.19 216 ARG A N 1
ATOM 1787 C CA . ARG A 1 216 ? -9.802 -12.597 21.362 1.00 69.19 216 ARG A CA 1
ATOM 1788 C C . ARG A 1 216 ? -10.087 -13.739 20.393 1.00 69.19 216 ARG A C 1
ATOM 1790 O O . ARG A 1 216 ? -9.729 -13.619 19.228 1.00 69.19 216 ARG A O 1
ATOM 1797 N N . LEU A 1 217 ? -10.760 -14.802 20.836 1.00 65.88 217 LEU A N 1
ATOM 1798 C CA . LEU A 1 217 ? -11.092 -15.961 20.000 1.00 65.88 217 LEU A CA 1
ATOM 1799 C C . LEU A 1 217 ? -11.959 -15.556 18.802 1.00 65.88 217 LEU A C 1
ATOM 1801 O O . LEU A 1 217 ? -11.641 -15.922 17.679 1.00 65.88 217 LEU A O 1
ATOM 1805 N N . ALA A 1 218 ? -12.961 -14.696 18.998 1.00 62.19 218 ALA A N 1
ATOM 1806 C CA . ALA A 1 218 ? -13.802 -14.166 17.922 1.00 62.19 218 ALA A CA 1
ATOM 1807 C C . ALA A 1 218 ? -13.009 -13.401 16.852 1.00 62.19 218 ALA A C 1
ATOM 1809 O O . ALA A 1 218 ? -13.416 -13.354 15.692 1.00 62.19 218 ALA A O 1
ATOM 1810 N N . THR A 1 219 ? -11.893 -12.781 17.241 1.00 61.91 219 THR A N 1
ATOM 1811 C CA . THR A 1 219 ? -11.062 -11.968 16.346 1.00 61.91 219 THR A CA 1
ATOM 1812 C C . THR A 1 219 ? -9.916 -12.776 15.729 1.00 61.91 219 THR A C 1
ATOM 1814 O O . THR A 1 219 ? -9.531 -12.525 14.585 1.00 61.91 219 THR A O 1
ATOM 1817 N N . GLU A 1 220 ? -9.340 -13.720 16.476 1.00 59.69 220 GLU A N 1
ATOM 1818 C CA . GLU A 1 220 ? -8.152 -14.475 16.078 1.00 59.69 220 GLU A CA 1
ATOM 1819 C C . GLU A 1 220 ? -8.473 -15.808 15.402 1.00 59.69 220 GLU A C 1
ATOM 1821 O O . GLU A 1 220 ? -7.961 -16.063 14.310 1.00 59.69 220 GLU A O 1
ATOM 1826 N N . SER A 1 221 ? -9.329 -16.604 16.038 1.00 61.84 221 SER A N 1
ATOM 1827 C CA . SER A 1 221 ? -9.662 -17.976 15.651 1.00 61.84 221 SER A CA 1
ATOM 1828 C C . SER A 1 221 ? -11.163 -18.208 15.858 1.00 61.84 221 SER A C 1
ATOM 1830 O O . SER A 1 221 ? -11.567 -18.940 16.765 1.00 61.84 221 SER A O 1
ATOM 1832 N N . PRO A 1 222 ? -12.024 -17.526 15.080 1.00 53.38 222 PRO A N 1
ATOM 1833 C CA . PRO A 1 222 ? -13.475 -17.624 15.225 1.00 53.38 222 PRO A CA 1
ATOM 1834 C C . PRO A 1 222 ? -14.000 -19.064 15.122 1.00 53.38 222 PRO A C 1
ATOM 1836 O O . PRO A 1 222 ? -15.047 -19.380 15.679 1.00 53.38 222 PRO A O 1
ATOM 1839 N N . GLU A 1 223 ? -13.279 -19.939 14.427 1.00 49.72 223 GLU A N 1
ATOM 1840 C CA . GLU A 1 223 ? -13.528 -21.376 14.323 1.00 49.72 223 GLU A CA 1
ATOM 1841 C C . GLU A 1 223 ? -13.451 -22.133 15.659 1.00 49.72 223 GLU A C 1
ATOM 1843 O O . GLU A 1 223 ? -14.128 -23.149 15.800 1.00 49.72 223 GLU A O 1
ATOM 1848 N N . ASP A 1 224 ? -12.701 -21.627 16.642 1.00 61.16 224 ASP A N 1
ATOM 1849 C CA . ASP A 1 224 ? -12.531 -22.256 17.960 1.00 61.16 224 ASP A CA 1
ATOM 1850 C C . ASP A 1 224 ? -13.692 -21.916 18.922 1.00 61.16 224 ASP A C 1
ATOM 1852 O O . ASP A 1 224 ? -13.828 -22.504 20.000 1.00 61.16 224 ASP A O 1
ATOM 1856 N N . LEU A 1 225 ? -14.563 -20.969 18.548 1.00 59.03 225 LEU A N 1
ATOM 1857 C CA . LEU A 1 225 ? -15.760 -20.618 19.311 1.00 59.03 225 LEU A CA 1
ATOM 1858 C C . LEU A 1 225 ? -16.876 -21.638 19.066 1.00 59.03 225 LEU A C 1
ATOM 1860 O O . LEU A 1 225 ? -17.738 -21.479 18.207 1.00 59.03 225 LEU A O 1
ATOM 1864 N N . HIS A 1 226 ? -16.906 -22.691 19.873 1.00 62.62 226 HIS A N 1
ATOM 1865 C CA . HIS A 1 226 ? -17.920 -23.736 19.752 1.00 62.62 226 HIS A CA 1
ATOM 1866 C C . HIS A 1 226 ? -19.126 -23.483 20.661 1.00 62.62 226 HIS A C 1
ATOM 1868 O O . HIS A 1 226 ? -19.250 -24.074 21.734 1.00 62.62 226 HIS A O 1
ATOM 1874 N N . PHE A 1 227 ? -20.057 -22.635 20.215 1.00 70.88 227 PHE A N 1
ATOM 1875 C CA . PHE A 1 227 ? -21.393 -22.562 20.814 1.00 70.88 227 PHE A CA 1
ATOM 1876 C C . PHE A 1 227 ? -22.507 -22.451 19.762 1.00 70.88 227 PHE A C 1
ATOM 1878 O O . PHE A 1 227 ? -22.267 -21.945 18.663 1.00 70.88 227 PHE A O 1
ATOM 1885 N N . PRO A 1 228 ? -23.729 -22.937 20.069 1.00 61.06 228 PRO A N 1
ATOM 1886 C CA . PRO A 1 228 ? -24.765 -23.189 19.063 1.00 61.06 228 PRO A CA 1
ATOM 1887 C C . PRO A 1 228 ? -25.160 -21.957 18.243 1.00 61.06 228 PRO A C 1
ATOM 1889 O O . PRO A 1 228 ? -25.330 -22.047 17.031 1.00 61.06 228 PRO A O 1
ATOM 1892 N N . GLU A 1 229 ? -25.272 -20.799 18.896 1.00 67.06 229 GLU A N 1
ATOM 1893 C CA . GLU A 1 229 ? -25.666 -19.541 18.251 1.00 67.06 229 GLU A CA 1
ATOM 1894 C C . GLU A 1 229 ? -24.579 -19.003 17.312 1.00 67.06 229 GLU A C 1
ATOM 1896 O O . GLU A 1 229 ? -24.889 -18.512 16.226 1.00 67.06 229 GLU A O 1
ATOM 1901 N N . TRP A 1 230 ? -23.305 -19.143 17.691 1.00 57.94 230 TRP A N 1
ATOM 1902 C CA . TRP A 1 230 ? -22.176 -18.755 16.848 1.00 57.94 230 TRP A CA 1
ATOM 1903 C C . TRP A 1 230 ? -22.032 -19.658 15.637 1.00 57.94 230 TRP A C 1
ATOM 1905 O O . TRP A 1 230 ? -21.917 -19.154 14.527 1.00 57.94 230 TRP A O 1
ATOM 1915 N N . MET A 1 231 ? -22.112 -20.975 15.829 1.00 56.12 231 MET A N 1
ATOM 1916 C CA . MET A 1 231 ? -22.032 -21.937 14.730 1.00 56.12 231 MET A CA 1
ATOM 1917 C C . MET A 1 231 ? -23.158 -21.715 13.715 1.00 56.12 231 MET A C 1
ATOM 1919 O O . MET A 1 231 ? -22.895 -21.671 12.518 1.00 56.12 231 MET A O 1
ATOM 1923 N N . ALA A 1 232 ? -24.387 -21.469 14.178 1.00 63.62 232 ALA A N 1
ATOM 1924 C CA . ALA A 1 232 ? -25.513 -21.159 13.299 1.00 63.62 232 ALA A CA 1
ATOM 1925 C C . ALA A 1 232 ? -25.321 -19.837 12.528 1.00 63.62 232 ALA A C 1
ATOM 1927 O O . ALA A 1 232 ? -25.632 -19.760 11.338 1.00 63.62 232 ALA A O 1
ATOM 1928 N N . ALA A 1 233 ? -24.801 -18.791 13.181 1.00 60.31 233 ALA A N 1
ATOM 1929 C CA . ALA A 1 233 ? -24.520 -17.512 12.529 1.00 60.31 233 ALA A CA 1
ATOM 1930 C C . ALA A 1 233 ? -23.356 -17.613 11.532 1.00 60.31 233 ALA A C 1
ATOM 1932 O O . ALA A 1 233 ? -23.460 -17.083 10.428 1.00 60.31 233 ALA A O 1
ATOM 1933 N N . PHE A 1 234 ? -22.285 -18.314 11.908 1.00 51.53 234 PHE A N 1
ATOM 1934 C CA . PHE A 1 234 ? -21.087 -18.540 11.105 1.00 51.53 234 PHE A CA 1
ATOM 1935 C C . PHE A 1 234 ? -21.388 -19.389 9.869 1.00 51.53 234 PHE A C 1
ATOM 1937 O O . PHE A 1 234 ? -21.020 -19.016 8.758 1.00 51.53 234 PHE A O 1
ATOM 1944 N N . GLU A 1 235 ? -22.125 -20.491 10.023 1.00 57.72 235 GLU A N 1
ATOM 1945 C CA . GLU A 1 235 ? -22.575 -21.301 8.890 1.00 57.72 235 GLU A CA 1
ATOM 1946 C C . GLU A 1 235 ? -23.435 -20.474 7.935 1.00 57.72 235 GLU A C 1
ATOM 1948 O O . GLU A 1 235 ? -23.241 -20.554 6.723 1.00 57.72 235 GLU A O 1
ATOM 1953 N N . LYS A 1 236 ? -24.321 -19.615 8.452 1.00 63.66 236 LYS A N 1
ATOM 1954 C CA . LYS A 1 236 ? -25.158 -18.734 7.629 1.00 63.66 236 LYS A CA 1
ATOM 1955 C C . LYS A 1 236 ? -24.344 -17.712 6.825 1.00 63.66 236 LYS A C 1
ATOM 1957 O O . LYS A 1 236 ? -24.635 -17.497 5.649 1.00 63.66 236 LYS A O 1
ATOM 1962 N N . THR A 1 237 ? -23.315 -17.096 7.410 1.00 58.12 237 THR A N 1
ATOM 1963 C CA . THR A 1 237 ? -22.438 -16.145 6.699 1.00 58.12 237 THR A CA 1
ATOM 1964 C C . THR A 1 237 ? -21.466 -16.819 5.736 1.00 58.12 237 THR A C 1
ATOM 1966 O O . THR A 1 237 ? -21.167 -16.238 4.696 1.00 58.12 237 THR A O 1
ATOM 1969 N N . VAL A 1 238 ? -20.986 -18.025 6.043 1.00 55.44 238 VAL A N 1
ATOM 1970 C CA . VAL A 1 238 ? -20.031 -18.758 5.193 1.00 55.44 238 VAL A CA 1
ATOM 1971 C C . VAL A 1 238 ? -20.726 -19.469 4.031 1.00 55.44 238 VAL A C 1
ATOM 1973 O O . VAL A 1 238 ? -20.185 -19.501 2.928 1.00 55.44 238 VAL A O 1
ATOM 1976 N N . THR A 1 239 ? -21.924 -20.022 4.240 1.00 50.06 239 THR A N 1
ATOM 1977 C CA . THR A 1 239 ? -22.645 -20.781 3.200 1.00 50.06 239 THR A CA 1
ATOM 1978 C C . THR A 1 239 ? -23.606 -19.934 2.365 1.00 50.06 239 THR A C 1
ATOM 1980 O O . THR A 1 239 ? -24.054 -20.393 1.317 1.00 50.06 239 THR A O 1
ATOM 1983 N N . GLY A 1 240 ? -23.909 -18.696 2.775 1.00 44.56 240 GLY A N 1
ATOM 1984 C CA . GLY A 1 240 ? -24.726 -17.754 1.999 1.00 44.56 240 GLY A CA 1
ATOM 1985 C C . GLY A 1 240 ? -26.202 -18.139 1.839 1.00 44.56 240 GLY A C 1
ATOM 1986 O O . GLY A 1 240 ? -26.915 -17.488 1.074 1.00 44.56 240 GLY A O 1
ATOM 1987 N N . ASN A 1 241 ? -26.681 -19.166 2.543 1.00 37.47 241 ASN A N 1
ATOM 1988 C CA . ASN A 1 241 ? -28.083 -19.563 2.495 1.00 37.47 241 ASN A CA 1
ATOM 1989 C C . ASN A 1 241 ? -28.907 -18.728 3.485 1.00 37.47 241 ASN A C 1
ATOM 1991 O O . ASN A 1 241 ? -28.738 -18.823 4.702 1.00 37.47 241 ASN A O 1
ATOM 1995 N N . ASN A 1 242 ? -29.791 -17.896 2.931 1.00 42.22 242 ASN A N 1
ATOM 1996 C CA . ASN A 1 242 ? -30.867 -17.240 3.674 1.00 42.22 242 ASN A CA 1
ATOM 1997 C C . ASN A 1 242 ? -31.936 -18.235 4.112 1.00 42.22 242 ASN A C 1
ATOM 1999 O O . ASN A 1 242 ? -32.350 -19.052 3.260 1.00 42.22 242 ASN A O 1
#

pLDDT: mean 75.38, std 11.84, range [37.47, 90.69]

Radius of gyration: 27.71 Å; chains: 1; bounding box: 67×42×74 Å

Secondary structure (DSSP, 8-state):
-HHHHHHHHT-HHHHHHHHHHHHHHHHHTTT-TTSS-HHHHHHHHHHHHHHHHHHHH-GGGS-HHHHHHHHHHHHHHHHHHHHHHHHHHHHHHHHHHHHHHHH-TT-HHHHHHHHHHHHHHHHHHHHHHHHHSSS-HHHHHHHHHHHHHHHHHHHHHHHHHHHH--S-HHHHHHHHHHHHHH-TTS-HHHHHHHHHHHHHHHT-HHHHHHHHHHHHHHHH-GGG---HHHHHHHHHHHH---

Sequence (242 aa):
MFQSVIGILGAPFIEVIIFVLLVAYFVIHRHDRHGISLLKVFILLIIFIYFAWMPIVWPSLIPSSMRNLSVFG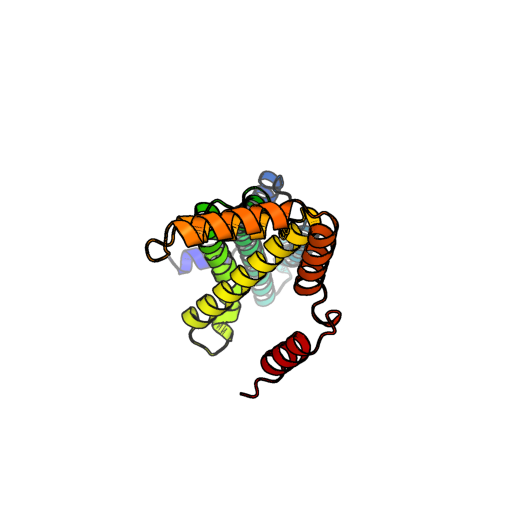MFVINFYFFYSLILARIERPYREALANLVREPEKHEIFRDIWSSGKRFYYYSYIFQSLISGANPFHFLSDIANDRVRDDIKDALRQLGVEKKLISLSLMVGFMKSRLASDQNLPADFKAVMGKTLDDLDKHPWLEEQVNEFLRLATESPEDLHFPEWMAAFEKTVTGNN